Protein AF-A0A0V0HRP9-F1 (afdb_monomer)

Solvent-accessible surface area (backbone atoms only — not comparable to full-atom values): 15766 Å² total; per-residue (Å²): 142,79,87,87,81,82,74,62,68,64,60,58,50,50,48,51,54,52,44,63,54,81,72,84,66,78,50,94,90,54,79,52,58,50,49,54,36,32,75,76,35,62,64,53,48,55,48,55,55,48,54,54,50,53,50,45,66,76,34,86,83,62,60,61,70,57,46,40,72,69,37,67,69,50,32,50,51,55,51,42,30,53,78,29,37,65,58,35,40,51,50,51,39,53,39,50,52,50,25,73,75,65,69,43,63,64,43,50,51,52,47,26,47,53,52,53,49,44,56,45,38,72,74,42,27,61,86,71,73,38,50,72,75,60,46,75,67,53,71,59,73,68,66,53,43,79,57,61,66,68,58,54,53,50,71,75,43,80,82,35,62,70,56,50,50,50,53,40,53,69,72,65,54,82,73,76,95,80,75,64,91,81,48,60,69,66,60,68,33,72,62,25,74,60,56,51,49,71,44,40,57,66,58,58,50,49,27,47,46,62,56,70,46,58,70,73,59,37,52,53,51,47,49,70,45,52,58,83,91,74,82,97,73,88,69,85,74,70,57,58,62,55,39,42,45,23,49,47,43,50,50,39,72,77,38,76,70,49,72,81,60,66,74,71,68,115

pLDDT: mean 76.6, std 20.35, range [26.16, 97.19]

Foldseek 3Di:
DDDDPDDPPVVVVVLVVQLPPLDPPPDPPDQRSVLVSCVVPVVSLVVLLVVVLVVCVVPVPDPVVCCCQPPSSNVVNLVSCQQDLVSLLVSLQVLLVVCVVPVDPSSLVVSLVSLVSSVVCLVPVVSSVNDPNRSVVTDDPCSNAVADPLLVCLLPDDDALVSLLVLLCVLLPDDPPDDDPVCLVVCSHCNHSLSVNSSRCVSLVSLCCCQPPDPVVNVVVNVVRPDDDDDDDDDPPVSVVSNLSSVSSNVCNVPVSPSVCNVVSD

Radius of gyration: 21.8 Å; Cα contacts (8 Å, |Δi|>4): 217; chains: 1; bounding box: 48×51×60 Å

Organism: Solanum chacoense (NCBI:txid4108)

Secondary structure (DSSP, 8-state):
------S-HHHHHHHHHHHT-------TTPPPHHHHHHHH-HHHHHHHHHHHHHHHHH-TT--HHHHHHH-HHHHHHHHHHHH-HHHHHHHHHHHHHHHHHH--HHHHHHHHHHHHHHHHHHH-GGGGT--HHHHHTPPPGGGT--S-HHHHHHHTS---HHHHHHHHHHHSPPPPS---GGGGTGGG-TTSHHHHHTT-HHHHHHHHHHHHS-HHHHHHHHHHHS-SS------SSTHHHHHHHHHHHHHHHH-TT-TTTGGG--

Mean predicted aligned error: 11.57 Å

Nearest PDB structures (foldseek):
  8gad-assembly1_A  TM=4.213E-01  e=2.701E+00  synthetic construct
  2oez-assembly1_B  TM=1.810E-01  e=9.558E+00  Vibrio parahaemolyticus RIMD 2210633

Sequence (266 aa):
MLDLRSIDGRHCALLKQVHCQKEINIESGKIPLRLLSWQLDHMLLKYDVSQILQEVIKRPFLCLEMEFHERKEWRSIVICLVLSPVMFTETRSLLHYWFLLTGLASILELHVKLVSLVLDIISRPMWWGISMDLGSKLPFSHSYFPCKKQILRILTGPLSLESLEFLVHEVCKPVDAFSNKAVNIAKVNQSSIWAITITFPSWFIFASILLFSEKSLRDKYSSACIYGEGNLNNSQDVKAPFLATAAKFIAWSLNPAGGSYLELLV

Structure (mmCIF, N/CA/C/O backbone):
data_AF-A0A0V0HRP9-F1
#
_entry.id   AF-A0A0V0HRP9-F1
#
loop_
_atom_site.group_PDB
_atom_site.id
_atom_site.type_symbol
_atom_site.label_atom_id
_atom_site.label_alt_id
_atom_site.label_comp_id
_atom_site.label_asym_id
_atom_site.label_entity_id
_atom_site.label_seq_id
_atom_site.pdbx_PDB_ins_code
_atom_site.Cartn_x
_atom_site.Cartn_y
_atom_site.Cartn_z
_atom_site.occupancy
_atom_site.B_iso_or_equiv
_atom_site.auth_seq_id
_atom_site.auth_comp_id
_atom_site.auth_asym_id
_atom_site.auth_atom_id
_atom_site.pdbx_PDB_model_num
ATOM 1 N N . MET A 1 1 ? 4.729 30.060 -16.216 1.00 36.47 1 MET A N 1
ATOM 2 C CA . MET A 1 1 ? 5.600 29.899 -17.397 1.00 36.47 1 MET A CA 1
ATOM 3 C C . MET A 1 1 ? 7.026 30.033 -16.890 1.00 36.47 1 MET A C 1
ATOM 5 O O . MET A 1 1 ? 7.419 31.134 -16.539 1.00 36.47 1 MET A O 1
ATOM 9 N N . LEU A 1 2 ? 7.714 28.910 -16.671 1.00 28.58 2 LEU A N 1
ATOM 10 C CA . LEU A 1 2 ? 9.074 28.878 -16.126 1.00 28.58 2 LEU A CA 1
ATOM 11 C C . LEU A 1 2 ? 9.977 28.140 -17.111 1.00 28.58 2 LEU A C 1
ATOM 13 O O . LEU A 1 2 ? 9.606 27.103 -17.656 1.00 28.58 2 LEU A O 1
ATOM 17 N N . ASP A 1 3 ? 11.100 28.795 -17.365 1.00 26.16 3 ASP A N 1
ATOM 18 C CA . ASP A 1 3 ? 12.027 28.654 -18.477 1.00 26.16 3 ASP A CA 1
ATOM 19 C C . ASP A 1 3 ? 12.750 27.295 -18.449 1.00 26.16 3 ASP A C 1
ATOM 21 O O . ASP A 1 3 ? 13.516 26.986 -17.536 1.00 26.16 3 ASP A O 1
ATOM 25 N N . LEU A 1 4 ? 12.470 26.467 -19.457 1.00 39.00 4 LEU A N 1
ATOM 26 C CA . LEU A 1 4 ? 13.168 25.218 -19.753 1.00 39.00 4 LEU A CA 1
ATOM 27 C C . LEU A 1 4 ? 14.407 25.561 -20.582 1.00 39.00 4 LEU A C 1
ATOM 29 O O . LEU A 1 4 ? 14.365 25.538 -21.812 1.00 39.00 4 LEU A O 1
ATOM 33 N N . ARG A 1 5 ? 15.532 25.849 -19.925 1.00 35.03 5 ARG A N 1
ATOM 34 C CA . ARG A 1 5 ? 16.829 25.848 -20.609 1.00 35.03 5 ARG A CA 1
ATOM 35 C C . ARG A 1 5 ? 17.643 24.611 -20.259 1.00 35.03 5 ARG A C 1
ATOM 37 O O . ARG A 1 5 ? 18.222 24.500 -19.188 1.00 35.03 5 ARG A O 1
ATOM 44 N N . SER A 1 6 ? 17.720 23.750 -21.275 1.00 38.91 6 SER A N 1
ATOM 45 C CA . SER A 1 6 ? 18.875 22.928 -21.640 1.00 38.91 6 SER A CA 1
ATOM 46 C C . SER A 1 6 ? 19.296 21.831 -20.657 1.00 38.91 6 SER A C 1
ATOM 48 O O . SER A 1 6 ? 20.427 21.816 -20.174 1.00 38.91 6 SER A O 1
ATOM 50 N N . ILE A 1 7 ? 18.435 20.829 -20.483 1.00 43.34 7 ILE A N 1
ATOM 51 C CA . ILE A 1 7 ? 18.921 19.453 -20.318 1.00 43.34 7 ILE A CA 1
ATOM 52 C C . ILE A 1 7 ? 18.802 18.795 -21.693 1.00 43.34 7 ILE A C 1
ATOM 54 O O . ILE A 1 7 ? 17.731 18.799 -22.298 1.00 43.34 7 ILE A O 1
ATOM 58 N N . ASP A 1 8 ? 19.937 18.328 -22.206 1.00 44.47 8 ASP A N 1
ATOM 59 C CA . ASP A 1 8 ? 20.142 17.787 -23.548 1.00 44.47 8 ASP A CA 1
ATOM 60 C C . ASP A 1 8 ? 19.015 16.822 -23.966 1.00 44.47 8 ASP A C 1
ATOM 62 O O . ASP A 1 8 ? 18.880 15.709 -23.450 1.00 44.47 8 ASP A O 1
ATOM 66 N N . GLY A 1 9 ? 18.174 17.262 -24.909 1.00 47.06 9 GLY A N 1
ATOM 67 C CA . GLY A 1 9 ? 16.998 16.514 -25.365 1.00 47.06 9 GLY A CA 1
ATOM 68 C C . GLY A 1 9 ? 17.339 15.139 -25.948 1.00 47.06 9 GLY A C 1
ATOM 69 O O . GLY A 1 9 ? 16.490 14.248 -25.942 1.00 47.06 9 GLY A O 1
ATOM 70 N N . ARG A 1 10 ? 18.592 14.928 -26.381 1.00 46.09 10 ARG A N 1
ATOM 71 C CA . ARG A 1 10 ? 19.096 13.618 -26.816 1.00 46.09 10 ARG A CA 1
ATOM 72 C C . ARG A 1 10 ? 19.329 12.662 -25.651 1.00 46.09 10 ARG A C 1
ATOM 74 O O . ARG A 1 10 ? 18.947 11.502 -25.760 1.00 46.09 10 ARG A O 1
ATOM 81 N N . HIS A 1 11 ? 19.869 13.135 -24.530 1.00 51.94 11 HIS A N 1
ATOM 82 C CA . HIS A 1 11 ? 20.073 12.314 -23.334 1.00 51.94 11 HIS A CA 1
ATOM 83 C C . HIS A 1 11 ? 18.735 11.836 -22.753 1.00 51.94 11 HIS A C 1
ATOM 85 O O . HIS A 1 11 ? 18.562 10.660 -22.448 1.00 51.94 11 HIS A O 1
ATOM 91 N N . CYS A 1 12 ? 17.740 12.726 -22.701 1.00 54.19 12 CYS A N 1
ATOM 92 C CA . CYS A 1 12 ? 16.395 12.390 -22.229 1.00 54.19 12 CYS A CA 1
ATOM 93 C C . CYS A 1 12 ? 15.663 11.420 -23.188 1.00 54.19 12 CYS A C 1
ATOM 95 O O . CYS A 1 12 ? 14.939 10.531 -22.744 1.00 54.19 12 CYS A O 1
ATOM 97 N N . ALA A 1 13 ? 15.881 11.535 -24.505 1.00 58.09 13 ALA A N 1
ATOM 98 C CA . ALA A 1 13 ? 15.338 10.601 -25.496 1.00 58.09 13 ALA A CA 1
ATOM 99 C C . ALA A 1 13 ? 16.001 9.211 -25.435 1.00 58.09 13 ALA A C 1
ATOM 101 O O . ALA A 1 13 ? 15.300 8.202 -25.486 1.00 58.09 13 ALA A O 1
ATOM 102 N N . LEU A 1 14 ? 17.327 9.152 -25.267 1.00 58.88 14 LEU A N 1
ATOM 103 C CA . LEU A 1 14 ? 18.075 7.900 -25.115 1.00 58.88 14 LEU A CA 1
ATOM 104 C C . LEU A 1 14 ? 17.711 7.179 -23.815 1.00 58.88 14 LEU A C 1
ATOM 106 O O . LEU A 1 14 ? 17.448 5.980 -23.843 1.00 58.88 14 LEU A O 1
ATOM 110 N N . LEU A 1 15 ? 17.603 7.907 -22.698 1.00 59.22 15 LEU A N 1
ATOM 111 C CA . LEU A 1 15 ? 17.128 7.344 -21.433 1.00 59.22 15 LEU A CA 1
ATOM 112 C C . LEU A 1 15 ? 15.710 6.790 -21.564 1.00 59.22 15 LEU A C 1
ATOM 114 O O . LEU A 1 15 ? 15.461 5.679 -21.117 1.00 59.22 15 LEU A O 1
ATOM 118 N N . LYS A 1 16 ? 14.795 7.493 -22.244 1.00 58.91 16 LYS A N 1
ATOM 119 C CA . LYS A 1 16 ? 13.449 6.966 -22.533 1.00 58.91 16 LYS A CA 1
ATOM 120 C C . LYS A 1 16 ? 13.480 5.714 -23.408 1.00 58.91 16 LYS A C 1
ATOM 122 O O . LYS A 1 16 ? 12.666 4.819 -23.203 1.00 58.91 16 LYS A O 1
ATOM 127 N N . GLN A 1 17 ? 14.397 5.635 -24.369 1.00 58.97 17 GLN A N 1
ATOM 128 C CA . GLN A 1 17 ? 14.540 4.472 -25.245 1.00 58.97 17 GLN A CA 1
ATOM 129 C C . GLN A 1 17 ? 15.075 3.248 -24.484 1.00 58.97 17 GLN A C 1
ATOM 131 O O . GLN A 1 17 ? 14.532 2.158 -24.650 1.00 58.97 17 GLN A O 1
ATOM 136 N N . VAL A 1 18 ? 16.064 3.435 -23.604 1.00 58.81 18 VAL A N 1
ATOM 137 C CA . VAL A 1 18 ? 16.591 2.390 -22.702 1.00 58.81 18 VAL A CA 1
ATOM 138 C C . VAL A 1 18 ? 15.554 1.999 -21.644 1.00 58.81 18 VAL A C 1
ATOM 140 O O . VAL A 1 18 ? 15.348 0.819 -21.384 1.00 58.81 18 VAL A O 1
ATOM 143 N N . HIS A 1 19 ? 14.816 2.965 -21.099 1.00 56.31 19 HIS A N 1
ATOM 144 C CA . HIS A 1 19 ? 13.707 2.742 -20.163 1.00 56.31 19 HIS A CA 1
ATOM 145 C C . HIS A 1 19 ? 12.560 1.928 -20.782 1.00 56.31 19 HIS A C 1
ATOM 147 O O . HIS A 1 19 ? 11.906 1.127 -20.111 1.00 56.31 19 HIS A O 1
ATOM 153 N N . CYS A 1 20 ? 12.335 2.111 -22.086 1.00 54.06 20 CYS A N 1
ATOM 154 C CA . CYS A 1 20 ? 11.353 1.374 -22.877 1.00 54.06 20 CYS A CA 1
ATOM 155 C C . CYS A 1 20 ? 11.876 0.007 -23.363 1.00 54.06 20 CYS A C 1
ATOM 157 O O . CYS A 1 20 ? 11.113 -0.747 -23.969 1.00 54.06 20 CYS A O 1
ATOM 159 N N . GLN A 1 21 ? 13.138 -0.364 -23.094 1.00 54.31 21 GLN A N 1
ATOM 160 C CA . GLN A 1 21 ? 13.579 -1.751 -23.258 1.00 54.31 21 GLN A CA 1
ATOM 161 C C . GLN A 1 21 ? 12.935 -2.593 -22.148 1.00 54.31 21 GLN A C 1
ATOM 163 O O . GLN A 1 21 ? 13.358 -2.619 -20.996 1.00 54.31 21 GLN A O 1
ATOM 168 N N . LYS A 1 22 ? 11.832 -3.248 -22.523 1.00 52.75 22 LYS A N 1
ATOM 169 C CA . LYS A 1 22 ? 10.893 -3.987 -21.660 1.00 52.75 22 LYS A CA 1
ATOM 170 C C . LYS A 1 22 ? 11.405 -5.353 -21.194 1.00 52.75 22 LYS A C 1
ATOM 172 O O . LYS A 1 22 ? 10.645 -6.114 -20.594 1.00 52.75 22 LYS A O 1
ATOM 177 N N . GLU A 1 23 ? 12.654 -5.698 -21.489 1.00 44.72 23 GLU A N 1
ATOM 178 C CA . GLU A 1 23 ? 13.189 -7.017 -21.172 1.00 44.72 23 GLU A CA 1
ATOM 179 C C . GLU A 1 23 ? 13.670 -7.073 -19.724 1.00 44.72 23 GLU A C 1
ATOM 181 O O . GLU A 1 23 ? 14.698 -6.520 -19.334 1.00 44.72 23 GLU A O 1
ATOM 186 N N . ILE A 1 24 ? 12.886 -7.784 -18.916 1.00 49.81 24 ILE A N 1
ATOM 187 C CA . ILE A 1 24 ? 13.273 -8.261 -17.595 1.00 49.81 24 ILE A CA 1
ATOM 188 C C . ILE A 1 24 ? 14.290 -9.381 -17.808 1.00 49.81 24 ILE A C 1
ATOM 190 O O . ILE A 1 24 ? 13.951 -10.556 -17.693 1.00 49.81 24 ILE A O 1
ATOM 194 N N . ASN A 1 25 ? 15.530 -9.044 -18.155 1.00 47.72 25 ASN A N 1
ATOM 195 C CA . ASN A 1 25 ? 16.601 -10.024 -18.068 1.00 47.72 25 ASN A CA 1
ATOM 196 C C . ASN A 1 25 ? 17.179 -9.975 -16.648 1.00 47.72 25 ASN A C 1
ATOM 198 O O . ASN A 1 25 ? 18.223 -9.372 -16.401 1.00 47.72 25 ASN A O 1
ATOM 202 N N . ILE A 1 26 ? 16.446 -10.557 -15.687 1.00 52.56 26 ILE A N 1
ATOM 203 C CA . ILE A 1 26 ? 16.960 -10.833 -14.333 1.00 52.56 26 ILE A CA 1
ATOM 204 C C . ILE A 1 26 ? 17.889 -12.052 -14.446 1.00 52.56 26 ILE A C 1
ATOM 206 O O . ILE A 1 26 ? 17.645 -13.125 -13.901 1.00 52.56 26 ILE A O 1
ATOM 210 N N . GLU A 1 27 ? 18.953 -11.907 -15.229 1.00 46.91 27 GLU A N 1
ATOM 211 C CA . GLU A 1 27 ? 20.116 -12.775 -15.137 1.00 46.91 27 GLU A CA 1
ATOM 212 C C . GLU A 1 27 ? 20.842 -12.451 -13.829 1.00 46.91 27 GLU A C 1
ATOM 214 O O . GLU A 1 27 ? 20.935 -11.289 -13.418 1.00 46.91 27 GLU A O 1
ATOM 219 N N . SER A 1 28 ? 21.339 -13.495 -13.168 1.00 45.56 28 SER A N 1
ATOM 220 C CA . SER A 1 28 ? 22.001 -13.455 -11.862 1.00 45.56 28 SER A CA 1
ATOM 221 C C . SER A 1 28 ? 22.901 -12.223 -11.682 1.00 45.56 28 SER A C 1
ATOM 223 O O . SER A 1 28 ? 23.977 -12.136 -12.274 1.00 45.56 28 SER A O 1
ATOM 225 N N . GLY A 1 29 ? 22.456 -11.279 -10.846 1.00 49.09 29 GLY A N 1
ATOM 226 C CA . GLY A 1 29 ? 23.254 -10.141 -10.382 1.00 49.09 29 GLY A CA 1
ATOM 227 C C . GLY A 1 29 ? 23.198 -8.854 -11.214 1.00 49.09 29 GLY A C 1
ATOM 228 O O . GLY A 1 29 ? 23.840 -7.884 -10.816 1.00 49.09 29 GLY A O 1
ATOM 229 N N . LYS A 1 30 ? 22.448 -8.785 -12.325 1.00 58.94 30 LYS A N 1
ATOM 230 C CA . LYS A 1 30 ? 22.322 -7.540 -13.111 1.00 58.94 30 LYS A CA 1
ATOM 231 C C . LYS A 1 30 ? 21.170 -6.666 -12.597 1.00 58.94 30 LYS A C 1
ATOM 233 O O . LYS A 1 30 ? 20.056 -7.142 -12.390 1.00 58.94 30 LYS A O 1
ATOM 238 N N . ILE A 1 31 ? 21.439 -5.372 -12.404 1.00 61.72 31 ILE A N 1
ATOM 239 C CA . ILE A 1 31 ? 20.418 -4.373 -12.053 1.00 61.72 31 ILE A CA 1
ATOM 240 C C . ILE A 1 31 ? 19.459 -4.226 -13.248 1.00 61.72 31 ILE A C 1
ATOM 242 O O . ILE A 1 31 ? 19.940 -4.022 -14.366 1.00 61.72 31 ILE A O 1
ATOM 246 N N . PRO A 1 32 ? 18.126 -4.290 -13.058 1.00 78.81 32 PRO A N 1
ATOM 247 C CA . PRO A 1 32 ? 17.187 -4.049 -14.150 1.00 78.81 32 PRO A CA 1
ATOM 248 C C . PRO A 1 32 ? 17.414 -2.676 -14.796 1.00 78.81 32 PRO A C 1
ATOM 250 O O . PRO A 1 32 ? 17.513 -1.671 -14.090 1.00 78.81 32 PRO A O 1
ATOM 253 N N . LEU A 1 33 ? 17.431 -2.606 -16.133 1.00 80.69 33 LEU A N 1
ATOM 254 C CA . LEU A 1 33 ? 17.643 -1.352 -16.881 1.00 80.69 33 LEU A CA 1
ATOM 255 C C . LEU A 1 33 ? 16.662 -0.246 -16.475 1.00 80.69 33 LEU A C 1
ATOM 257 O O . LEU A 1 33 ? 17.031 0.925 -16.399 1.00 80.69 33 LEU A O 1
ATOM 261 N N . ARG A 1 34 ? 15.422 -0.622 -16.148 1.00 85.50 34 ARG A N 1
ATOM 262 C CA . ARG A 1 34 ? 14.418 0.302 -15.617 1.00 85.50 34 ARG A CA 1
ATOM 263 C C . ARG A 1 34 ? 14.841 0.931 -14.291 1.00 85.50 34 ARG A C 1
ATOM 265 O O . ARG A 1 34 ? 14.683 2.132 -14.113 1.00 85.50 34 ARG A O 1
ATOM 272 N N . LEU A 1 35 ? 15.405 0.140 -13.379 1.00 85.56 35 LEU A N 1
ATOM 273 C CA . LEU A 1 35 ? 15.862 0.646 -12.089 1.00 85.56 35 LEU A CA 1
ATOM 274 C C . LEU A 1 35 ? 17.040 1.617 -12.261 1.00 85.56 35 LEU A C 1
ATOM 276 O O . LEU A 1 35 ? 17.049 2.670 -11.630 1.00 85.56 35 LEU A O 1
ATOM 280 N N . LEU A 1 36 ? 17.976 1.313 -13.167 1.00 84.69 36 LEU A N 1
ATOM 281 C CA . LEU A 1 36 ? 19.039 2.251 -13.551 1.00 84.69 36 LEU A CA 1
ATOM 282 C C . LEU A 1 36 ? 18.460 3.539 -14.152 1.00 84.69 36 LEU A C 1
ATOM 284 O O . LEU A 1 36 ? 18.901 4.633 -13.817 1.00 84.69 36 LEU A O 1
ATOM 288 N N . SER A 1 37 ? 17.437 3.422 -15.000 1.00 86.00 37 SER A N 1
ATOM 289 C CA . SER A 1 37 ? 16.782 4.575 -15.627 1.00 86.00 37 SER A CA 1
ATOM 290 C C . SER A 1 37 ? 16.130 5.490 -14.586 1.00 86.00 37 SER A C 1
ATOM 292 O O . SER A 1 37 ? 16.313 6.701 -14.652 1.00 86.00 37 SER A O 1
ATOM 294 N N . TRP A 1 38 ? 15.450 4.932 -13.579 1.00 89.94 38 TRP A N 1
ATOM 295 C CA . TRP A 1 38 ? 14.900 5.713 -12.464 1.00 89.94 38 TRP A CA 1
ATOM 296 C C . TRP A 1 38 ? 15.979 6.409 -11.628 1.00 89.94 38 TRP A C 1
ATOM 298 O O . TRP A 1 38 ? 15.759 7.527 -11.175 1.00 89.94 38 TRP A O 1
ATOM 308 N N . GLN A 1 39 ? 17.139 5.773 -11.429 1.00 85.06 39 GLN A N 1
ATOM 309 C CA . GLN A 1 39 ? 18.265 6.376 -10.702 1.00 85.06 39 GLN A CA 1
ATOM 310 C C . GLN A 1 39 ? 18.904 7.541 -11.468 1.00 85.06 39 GLN A C 1
ATOM 312 O O . GLN A 1 39 ? 19.431 8.461 -10.849 1.00 85.06 39 GLN A O 1
ATOM 317 N N . LEU A 1 40 ? 18.877 7.497 -12.802 1.00 85.94 40 LEU A N 1
ATOM 318 C CA . LEU A 1 40 ? 19.406 8.560 -13.657 1.00 85.94 40 LEU A CA 1
ATOM 319 C C . LEU A 1 40 ? 18.404 9.706 -13.842 1.00 85.94 40 LEU A C 1
ATOM 321 O O . LEU A 1 40 ? 18.810 10.864 -13.925 1.00 85.94 40 LEU A O 1
ATOM 325 N N . ASP A 1 41 ? 17.108 9.395 -13.911 1.00 84.38 41 ASP A N 1
ATOM 326 C CA . ASP A 1 41 ? 16.034 10.374 -14.059 1.00 84.38 41 ASP A CA 1
ATOM 327 C C . ASP A 1 41 ? 14.784 9.964 -13.258 1.00 84.38 41 ASP A C 1
ATOM 329 O O . ASP A 1 41 ? 13.949 9.169 -13.702 1.00 84.38 41 ASP A O 1
ATOM 333 N N . HIS A 1 42 ? 14.608 10.581 -12.085 1.00 80.81 42 HIS A N 1
ATOM 334 C CA . HIS A 1 42 ? 13.450 10.360 -11.210 1.00 80.81 42 HIS A CA 1
ATOM 335 C C . HIS A 1 42 ? 12.106 10.726 -11.873 1.00 80.81 42 HIS A C 1
ATOM 337 O O . HIS A 1 42 ? 11.047 10.259 -11.439 1.00 80.81 42 HIS A O 1
ATOM 343 N N . MET A 1 43 ? 12.101 11.521 -12.953 1.00 88.12 43 MET A N 1
ATOM 344 C CA . MET A 1 43 ? 10.872 11.812 -13.699 1.00 88.12 43 MET A CA 1
ATOM 345 C C . MET A 1 43 ? 10.322 10.574 -14.409 1.00 88.12 43 MET A C 1
ATOM 347 O O . MET A 1 43 ? 9.112 10.502 -14.632 1.00 88.12 43 MET A O 1
ATOM 351 N N . LEU A 1 44 ? 11.168 9.585 -14.716 1.00 89.44 44 LEU A N 1
ATOM 352 C CA . LEU A 1 44 ? 10.742 8.315 -15.305 1.00 89.44 44 LEU A CA 1
ATOM 353 C C . LEU A 1 44 ? 9.949 7.465 -14.308 1.00 89.44 44 LEU A C 1
ATOM 355 O O . LEU A 1 44 ? 8.939 6.878 -14.690 1.00 89.44 44 LEU A O 1
ATOM 359 N N . LEU A 1 45 ? 10.325 7.473 -13.024 1.00 92.19 45 LEU A N 1
ATOM 360 C CA . LEU A 1 45 ? 9.537 6.823 -11.972 1.00 92.19 45 LEU A CA 1
ATOM 361 C C . LEU A 1 45 ? 8.146 7.453 -11.880 1.00 92.19 45 LEU A C 1
ATOM 363 O O . LEU A 1 45 ? 7.126 6.764 -11.928 1.00 92.19 45 LEU A O 1
ATOM 367 N N . LYS A 1 46 ? 8.097 8.789 -11.810 1.00 93.75 46 LYS A N 1
ATOM 368 C CA . LYS A 1 46 ? 6.833 9.531 -11.786 1.00 93.75 46 LYS A CA 1
ATOM 369 C C . LYS A 1 46 ? 5.987 9.238 -13.024 1.00 93.75 46 LYS A C 1
ATOM 371 O O . LYS A 1 46 ? 4.770 9.099 -12.899 1.00 93.75 46 LYS A O 1
ATOM 376 N N . TYR A 1 47 ? 6.605 9.161 -14.200 1.00 93.19 47 TYR A N 1
ATOM 377 C CA . TYR A 1 47 ? 5.926 8.824 -15.446 1.00 93.19 47 TYR A CA 1
ATOM 378 C C . TYR A 1 47 ? 5.295 7.429 -15.378 1.00 93.19 47 TYR A C 1
ATOM 380 O O . TYR A 1 47 ? 4.091 7.317 -15.596 1.00 93.19 47 TYR A O 1
ATOM 388 N N . ASP A 1 48 ? 6.058 6.403 -14.999 1.00 94.00 48 ASP A N 1
ATOM 389 C CA . ASP A 1 48 ? 5.574 5.020 -14.902 1.00 94.00 48 ASP A CA 1
ATOM 390 C C . ASP A 1 48 ? 4.398 4.889 -13.926 1.00 94.00 48 ASP A C 1
ATOM 392 O O . ASP A 1 48 ? 3.358 4.318 -14.260 1.00 94.00 48 ASP A O 1
ATOM 396 N N . VAL A 1 49 ? 4.523 5.487 -12.736 1.00 95.94 49 VAL A N 1
ATOM 397 C CA . VAL A 1 49 ? 3.454 5.490 -11.724 1.00 95.94 49 VAL A CA 1
ATOM 398 C C . VAL A 1 49 ? 2.224 6.254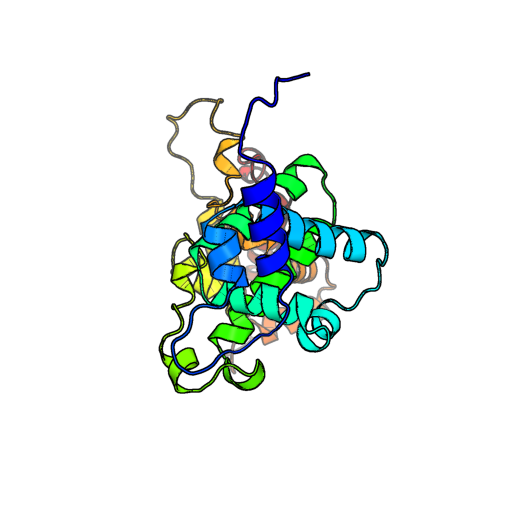 -12.231 1.00 95.94 49 VAL A C 1
ATOM 400 O O . VAL A 1 49 ? 1.094 5.819 -12.011 1.00 95.94 49 VAL A O 1
ATOM 403 N N . SER A 1 50 ? 2.422 7.358 -12.963 1.00 95.38 50 SER A N 1
ATOM 404 C CA . SER A 1 50 ? 1.321 8.118 -13.575 1.00 95.38 50 SER A CA 1
ATOM 405 C C . SER A 1 50 ? 0.592 7.313 -14.650 1.00 95.38 50 SER A C 1
ATOM 407 O O . SER A 1 50 ? -0.627 7.420 -14.744 1.00 95.38 50 SER A O 1
ATOM 409 N N . GLN A 1 51 ? 1.304 6.517 -15.456 1.00 95.69 51 GLN A N 1
ATOM 410 C CA . GLN A 1 51 ? 0.687 5.679 -16.489 1.00 95.69 51 GLN A CA 1
ATOM 411 C C . GLN A 1 51 ? -0.224 4.619 -15.867 1.00 95.69 51 GLN A C 1
ATOM 413 O O . GLN A 1 51 ? -1.386 4.518 -16.260 1.00 95.69 51 GLN A O 1
ATOM 418 N N . ILE A 1 52 ? 0.261 3.907 -14.840 1.00 96.38 52 ILE A N 1
ATOM 419 C CA . ILE A 1 52 ? -0.567 2.959 -14.081 1.00 96.38 52 ILE A CA 1
ATOM 420 C C . ILE A 1 52 ? -1.797 3.685 -13.532 1.00 96.38 52 ILE A C 1
ATOM 422 O O . ILE A 1 52 ? -2.925 3.269 -13.782 1.00 96.38 52 ILE A O 1
ATOM 426 N N . LEU A 1 53 ? -1.598 4.809 -12.838 1.00 96.44 53 LEU A N 1
ATOM 427 C CA . LEU A 1 53 ? -2.693 5.550 -12.219 1.00 96.44 53 LEU A CA 1
ATOM 428 C C . LEU A 1 53 ? -3.741 6.024 -13.239 1.00 96.44 53 LEU A C 1
ATOM 430 O O . LEU A 1 53 ? -4.937 5.951 -12.967 1.00 96.44 53 LEU A O 1
ATOM 434 N N . GLN A 1 54 ? -3.323 6.478 -14.423 1.00 96.00 54 GLN A N 1
ATOM 435 C CA . GLN A 1 54 ? -4.247 6.855 -15.493 1.00 96.00 54 GLN A CA 1
ATOM 436 C C . GLN A 1 54 ? -5.104 5.674 -15.957 1.00 96.00 54 GLN A C 1
ATOM 438 O O . GLN A 1 54 ? -6.283 5.867 -16.253 1.00 96.00 54 GLN A O 1
ATOM 443 N N . GLU A 1 55 ? -4.545 4.466 -16.026 1.00 96.06 55 GLU A N 1
ATOM 444 C CA . GLU A 1 55 ? -5.318 3.265 -16.345 1.00 96.06 55 GLU A CA 1
ATOM 445 C C . GLU A 1 55 ? -6.299 2.896 -15.231 1.00 96.06 55 GLU A C 1
ATOM 447 O O . GLU A 1 55 ? -7.463 2.634 -15.534 1.00 96.06 55 GLU A O 1
ATOM 452 N N . VAL A 1 56 ? -5.869 2.949 -13.964 1.00 95.31 56 VAL A N 1
ATOM 453 C CA . VAL A 1 56 ? -6.743 2.705 -12.799 1.00 95.31 56 VAL A CA 1
ATOM 454 C C . VAL A 1 56 ? -7.918 3.685 -12.788 1.00 95.31 56 VAL A C 1
ATOM 456 O O . VAL A 1 56 ? -9.066 3.279 -12.636 1.00 95.31 56 VAL A O 1
ATOM 459 N N . ILE A 1 57 ? -7.667 4.974 -13.039 1.00 94.12 57 ILE A N 1
ATOM 460 C CA . ILE A 1 57 ? -8.723 5.998 -13.110 1.00 94.12 57 ILE A CA 1
ATOM 461 C C . ILE A 1 57 ? -9.691 5.731 -14.272 1.00 94.12 57 ILE A C 1
ATOM 463 O O . ILE A 1 57 ? -10.898 5.902 -14.121 1.00 94.12 57 ILE A O 1
ATOM 467 N N . LYS A 1 58 ? -9.183 5.314 -15.438 1.00 95.94 58 LYS A N 1
ATOM 468 C CA . LYS A 1 58 ? -10.017 5.018 -16.616 1.00 95.94 58 LYS A CA 1
ATOM 469 C C . LYS A 1 58 ? -10.834 3.733 -16.461 1.00 95.94 58 LYS A C 1
ATOM 471 O O . LYS A 1 58 ? -11.811 3.556 -17.186 1.00 95.94 58 LYS A O 1
ATOM 476 N N . ARG A 1 59 ? -10.423 2.820 -15.577 1.00 93.75 59 ARG A N 1
ATOM 477 C CA . ARG A 1 59 ? -11.012 1.487 -15.404 1.00 93.75 59 ARG A CA 1
ATOM 478 C C . ARG A 1 59 ? -11.275 1.218 -13.915 1.00 93.75 59 ARG A C 1
ATOM 480 O O . ARG A 1 59 ? -10.488 0.532 -13.276 1.00 93.75 59 ARG A O 1
ATOM 487 N N . PRO A 1 60 ? -12.402 1.691 -13.360 1.00 84.06 60 PRO A N 1
ATOM 488 C CA . PRO A 1 60 ? -12.675 1.610 -11.921 1.00 84.06 60 PRO A CA 1
ATOM 489 C C . PRO A 1 60 ? -12.868 0.183 -11.373 1.00 84.06 60 PRO A C 1
ATOM 491 O O . PRO A 1 60 ? -12.832 -0.008 -10.167 1.00 84.06 60 PRO A O 1
ATOM 494 N N . PHE A 1 61 ? -13.070 -0.821 -12.234 1.00 89.00 61 PHE A N 1
ATOM 495 C CA . PHE A 1 61 ? -13.199 -2.236 -11.844 1.00 89.00 61 PHE A CA 1
ATOM 496 C C . PHE A 1 61 ? -11.959 -3.066 -12.201 1.00 89.00 61 PHE A C 1
ATOM 498 O O . PHE A 1 61 ? -12.028 -4.288 -12.330 1.00 89.00 61 PHE A O 1
ATOM 505 N N . LEU A 1 62 ? -10.826 -2.401 -12.435 1.00 92.75 62 LEU A N 1
ATOM 506 C CA . LEU A 1 62 ? -9.577 -3.056 -12.784 1.00 92.75 62 LEU A CA 1
ATOM 507 C C . LEU A 1 62 ? -9.044 -3.847 -11.583 1.00 92.75 62 LEU A C 1
ATOM 509 O O . LEU A 1 62 ? -8.670 -3.269 -10.566 1.00 92.75 62 LEU A O 1
ATOM 513 N N . CYS A 1 63 ? -8.966 -5.173 -11.705 1.00 94.31 63 CYS A N 1
ATOM 514 C CA . CYS A 1 63 ? -8.379 -6.005 -10.659 1.00 94.31 63 CYS A CA 1
ATOM 515 C C . CYS A 1 63 ? -6.857 -5.811 -10.626 1.00 94.31 63 CYS A C 1
ATOM 517 O O . CYS A 1 63 ? -6.121 -6.477 -11.355 1.00 94.31 63 CYS A O 1
ATOM 519 N N . LEU A 1 64 ? -6.377 -4.905 -9.768 1.00 94.75 64 LEU A N 1
ATOM 520 C CA . LEU A 1 64 ? -4.954 -4.566 -9.711 1.00 94.75 64 LEU A CA 1
ATOM 521 C C . LEU A 1 64 ? -4.069 -5.781 -9.412 1.00 94.75 64 LEU A C 1
ATOM 523 O O . LEU A 1 64 ? -2.971 -5.868 -9.946 1.00 94.75 64 LEU A O 1
ATOM 527 N N . GLU A 1 65 ? -4.536 -6.730 -8.593 1.00 92.62 65 GLU A N 1
ATOM 528 C CA . GLU A 1 65 ? -3.780 -7.960 -8.312 1.00 92.62 65 GLU A CA 1
ATOM 529 C C . GLU A 1 65 ? -3.447 -8.716 -9.598 1.00 92.62 65 GLU A C 1
ATOM 531 O O . GLU A 1 65 ? -2.281 -8.984 -9.877 1.00 92.62 65 GLU A O 1
ATOM 536 N N . MET A 1 66 ? -4.465 -8.996 -10.412 1.00 94.06 66 MET A N 1
ATOM 537 C CA . MET A 1 66 ? -4.282 -9.704 -11.675 1.00 94.06 66 MET A CA 1
ATOM 538 C C . MET A 1 66 ? -3.390 -8.907 -12.626 1.00 94.06 66 MET A C 1
ATOM 540 O O . MET A 1 66 ? -2.445 -9.454 -13.187 1.00 94.06 66 MET A O 1
ATOM 544 N N . GLU A 1 67 ? -3.621 -7.599 -12.746 1.00 95.94 67 GLU A N 1
ATOM 545 C CA . GLU A 1 67 ? -2.866 -6.758 -13.676 1.00 95.94 67 GLU A CA 1
ATOM 546 C C . GLU A 1 67 ? -1.369 -6.689 -13.342 1.00 95.94 67 GLU A C 1
ATOM 548 O O . GLU A 1 67 ? -0.530 -6.778 -14.241 1.00 95.94 67 GLU A O 1
ATOM 553 N N . PHE A 1 68 ? -1.002 -6.603 -12.058 1.00 95.31 68 PHE A N 1
ATOM 554 C CA . PHE A 1 68 ? 0.404 -6.630 -11.640 1.00 95.31 68 PHE A CA 1
ATOM 555 C C . PHE A 1 68 ? 1.065 -8.007 -11.809 1.00 95.31 68 PHE A C 1
ATOM 557 O O . PHE A 1 68 ? 2.283 -8.069 -11.988 1.00 95.31 68 PHE A O 1
ATOM 564 N N . HIS A 1 69 ? 0.300 -9.101 -11.785 1.00 91.00 69 HIS A N 1
ATOM 565 C CA . HIS A 1 69 ? 0.823 -10.446 -12.042 1.00 91.00 69 HIS A CA 1
ATOM 566 C C . HIS A 1 69 ? 0.983 -10.753 -13.538 1.00 91.00 69 HIS A C 1
ATOM 568 O O . HIS A 1 69 ? 1.987 -11.361 -13.938 1.00 91.00 69 HIS A O 1
ATOM 574 N N . GLU A 1 70 ? 0.012 -10.343 -14.357 1.00 90.75 70 GLU A N 1
ATOM 575 C CA . GLU A 1 70 ? -0.115 -10.738 -15.763 1.00 90.75 70 GLU A CA 1
ATOM 576 C C . GLU A 1 70 ? 0.577 -9.761 -16.721 1.00 90.75 70 GLU A C 1
ATOM 578 O O . GLU A 1 70 ? 1.258 -10.187 -17.664 1.00 90.75 70 GLU A O 1
ATOM 583 N N . ARG A 1 71 ? 0.482 -8.444 -16.486 1.00 92.50 71 ARG A N 1
ATOM 584 C CA . ARG A 1 71 ? 1.141 -7.464 -17.357 1.00 92.50 71 ARG A CA 1
ATOM 585 C C . ARG A 1 71 ? 2.617 -7.375 -17.028 1.00 92.50 71 ARG A C 1
ATOM 587 O O . ARG A 1 71 ? 3.020 -6.766 -16.039 1.00 92.50 71 ARG A O 1
ATOM 594 N N . LYS A 1 72 ? 3.447 -7.890 -17.937 1.00 88.06 72 LYS A N 1
ATOM 595 C CA . LYS A 1 72 ? 4.918 -7.835 -17.845 1.00 88.06 72 LYS A CA 1
ATOM 596 C C . LYS A 1 72 ? 5.446 -6.436 -17.507 1.00 88.06 72 LYS A C 1
ATOM 598 O O . LYS A 1 72 ? 6.403 -6.311 -16.745 1.00 88.06 72 LYS A O 1
ATOM 603 N N . GLU A 1 73 ? 4.825 -5.386 -18.041 1.00 88.06 73 GLU A N 1
ATOM 604 C CA . GLU A 1 73 ? 5.221 -3.997 -17.781 1.00 88.06 73 GLU A CA 1
ATOM 605 C C . GLU A 1 73 ? 4.970 -3.569 -16.332 1.00 88.06 73 GLU A C 1
ATOM 607 O O . GLU A 1 73 ? 5.870 -3.031 -15.694 1.00 88.06 73 GLU A O 1
ATOM 612 N N . TRP A 1 74 ? 3.793 -3.852 -15.779 1.00 93.94 74 TRP A N 1
ATOM 613 C CA . TRP A 1 74 ? 3.460 -3.498 -14.396 1.00 93.94 74 TRP A CA 1
ATOM 614 C C . TRP A 1 74 ? 4.221 -4.383 -13.410 1.00 93.94 74 TRP A C 1
ATOM 616 O O . TRP A 1 74 ? 4.778 -3.896 -12.423 1.00 93.94 74 TRP A O 1
ATOM 626 N N . ARG A 1 75 ? 4.353 -5.670 -13.742 1.00 92.44 75 ARG A N 1
ATOM 627 C CA . ARG A 1 75 ? 5.171 -6.625 -12.995 1.00 92.44 75 ARG A CA 1
ATOM 628 C C . ARG A 1 75 ? 6.631 -6.182 -12.892 1.00 92.44 75 ARG A C 1
ATOM 630 O O . ARG A 1 75 ? 7.230 -6.266 -11.825 1.00 92.44 75 ARG A O 1
ATOM 637 N N . SER A 1 76 ? 7.213 -5.671 -13.978 1.00 90.00 76 SER A N 1
ATOM 638 C CA . SER A 1 76 ? 8.583 -5.135 -13.939 1.00 90.00 76 SER A CA 1
ATOM 639 C C . SER A 1 76 ? 8.705 -3.889 -13.071 1.00 90.00 76 SER A C 1
ATOM 641 O O . SER A 1 76 ? 9.717 -3.754 -12.388 1.00 90.00 76 SER A O 1
ATOM 643 N N . ILE A 1 77 ? 7.703 -2.999 -13.063 1.00 93.25 77 ILE A N 1
ATOM 644 C CA . ILE A 1 77 ? 7.685 -1.829 -12.167 1.00 93.25 77 ILE A CA 1
ATOM 645 C C . ILE A 1 77 ? 7.745 -2.308 -10.717 1.00 93.25 77 ILE A C 1
ATOM 647 O O . ILE A 1 77 ? 8.656 -1.917 -9.992 1.00 93.25 77 ILE A O 1
ATOM 651 N N . VAL A 1 78 ? 6.837 -3.198 -10.303 1.00 94.81 78 VAL A N 1
ATOM 652 C CA . VAL A 1 78 ? 6.783 -3.628 -8.899 1.00 94.81 78 VAL A CA 1
ATOM 653 C C . VAL A 1 78 ? 8.033 -4.405 -8.475 1.00 94.81 78 VAL A C 1
ATOM 655 O O . VAL A 1 78 ? 8.545 -4.167 -7.385 1.00 94.81 78 VAL A O 1
ATOM 658 N N . ILE A 1 79 ? 8.611 -5.236 -9.351 1.00 92.31 79 ILE A N 1
ATOM 659 C CA . ILE A 1 79 ? 9.899 -5.894 -9.075 1.00 92.31 79 ILE A CA 1
ATOM 660 C C . ILE A 1 79 ? 11.017 -4.854 -8.899 1.00 92.31 79 ILE A C 1
ATOM 662 O O . ILE A 1 79 ? 11.801 -4.968 -7.961 1.00 92.31 79 ILE A O 1
ATOM 666 N N . CYS A 1 80 ? 11.088 -3.812 -9.735 1.00 92.25 80 CYS A N 1
ATOM 667 C CA . CYS A 1 80 ? 12.089 -2.749 -9.572 1.00 92.25 80 CYS A CA 1
ATOM 668 C C . CYS A 1 80 ? 11.911 -1.978 -8.253 1.00 92.25 80 CYS A C 1
ATOM 670 O O . CYS A 1 80 ? 12.906 -1.632 -7.616 1.00 92.25 80 CYS A O 1
ATOM 672 N N . LEU A 1 81 ? 10.667 -1.748 -7.818 1.00 94.69 81 LEU A N 1
ATOM 673 C CA . LEU A 1 81 ? 10.372 -1.137 -6.517 1.00 94.69 81 LEU A CA 1
ATOM 674 C C . LEU A 1 81 ? 10.825 -2.031 -5.357 1.00 94.69 81 LEU A C 1
ATOM 676 O O . LEU A 1 81 ? 11.388 -1.537 -4.384 1.00 94.69 81 LEU A O 1
ATOM 680 N N . VAL A 1 82 ? 10.643 -3.348 -5.465 1.00 94.56 82 VAL A N 1
ATOM 681 C CA . VAL A 1 82 ? 11.154 -4.295 -4.464 1.00 94.56 82 VAL A CA 1
ATOM 682 C C . VAL A 1 82 ? 12.678 -4.304 -4.447 1.00 94.56 82 VAL A C 1
ATOM 684 O O . VAL A 1 82 ? 13.279 -4.276 -3.381 1.00 94.56 82 VAL A O 1
ATOM 687 N N . LEU A 1 83 ? 13.335 -4.286 -5.601 1.00 91.25 83 LEU A N 1
ATOM 688 C CA . LEU A 1 83 ? 14.798 -4.295 -5.661 1.00 91.25 83 LEU A CA 1
ATOM 689 C C . LEU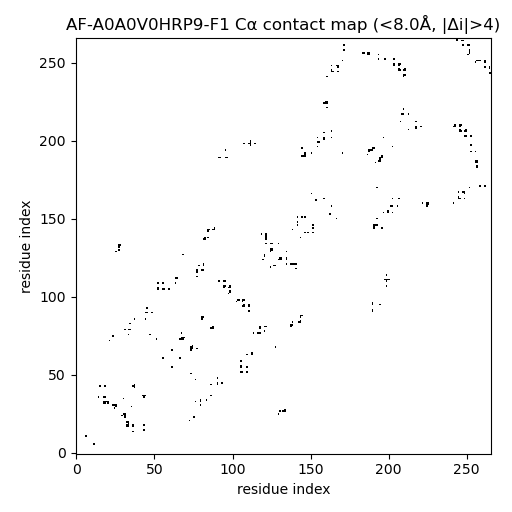 A 1 83 ? 15.436 -3.001 -5.127 1.00 91.25 83 LEU A C 1
ATOM 691 O O . LEU A 1 83 ? 16.623 -3.005 -4.810 1.00 91.25 83 LEU A O 1
ATOM 695 N N . SER A 1 84 ? 14.673 -1.909 -4.993 1.00 91.56 84 SER A N 1
ATOM 696 C CA . SER A 1 84 ? 15.165 -0.634 -4.467 1.00 91.56 84 SER A CA 1
ATOM 697 C C . SER A 1 84 ? 14.201 -0.001 -3.456 1.00 91.56 84 SER A C 1
ATOM 699 O O . SER A 1 84 ? 13.263 0.705 -3.843 1.00 91.56 84 SER A O 1
ATOM 701 N N . PRO A 1 85 ? 14.471 -0.151 -2.143 1.00 92.31 85 PRO A N 1
ATOM 702 C CA . PRO A 1 85 ? 13.667 0.477 -1.097 1.00 92.31 85 PRO A CA 1
ATOM 703 C C . PRO A 1 85 ? 13.585 2.004 -1.212 1.00 92.31 85 PRO A C 1
ATOM 705 O O . PRO A 1 85 ? 12.578 2.599 -0.827 1.00 92.31 85 PRO A O 1
ATOM 708 N N . VAL A 1 86 ? 14.614 2.640 -1.784 1.00 91.31 86 VAL A N 1
ATOM 709 C CA . VAL A 1 86 ? 14.631 4.085 -2.060 1.00 91.31 86 VAL A CA 1
ATOM 710 C C . VAL A 1 86 ? 13.548 4.441 -3.079 1.00 91.31 86 VAL A C 1
ATOM 712 O O . VAL A 1 86 ? 12.696 5.277 -2.789 1.00 91.31 86 VAL A O 1
ATOM 715 N N . MET A 1 87 ? 13.501 3.741 -4.217 1.00 93.12 87 MET A N 1
ATOM 716 C CA . MET A 1 87 ? 12.497 3.986 -5.264 1.00 93.12 87 MET A CA 1
ATOM 717 C C . MET A 1 87 ? 11.078 3.678 -4.785 1.00 93.12 87 MET A C 1
ATOM 719 O O . MET A 1 87 ? 10.127 4.393 -5.112 1.00 93.12 87 MET A O 1
ATOM 723 N N . PHE A 1 88 ? 10.918 2.647 -3.954 1.00 94.81 88 PHE A N 1
ATOM 724 C CA . PHE A 1 88 ? 9.639 2.382 -3.304 1.00 94.81 88 PHE A CA 1
ATOM 725 C C . PHE A 1 88 ? 9.224 3.507 -2.350 1.00 94.81 88 PHE A C 1
ATOM 727 O O . PHE A 1 88 ? 8.074 3.947 -2.385 1.00 94.81 88 PHE A O 1
ATOM 734 N N . THR A 1 89 ? 10.150 4.016 -1.537 1.00 91.56 89 THR A N 1
ATOM 735 C CA . THR A 1 89 ? 9.881 5.131 -0.617 1.00 91.56 89 THR A CA 1
ATOM 736 C C . THR A 1 89 ? 9.494 6.397 -1.383 1.00 91.56 89 THR A C 1
ATOM 738 O O . THR A 1 89 ? 8.530 7.067 -1.005 1.00 91.56 89 THR A O 1
ATOM 741 N N . GLU A 1 90 ? 10.172 6.703 -2.489 1.00 92.25 90 GLU A N 1
ATOM 742 C CA . GLU A 1 90 ? 9.812 7.808 -3.386 1.00 92.25 90 GLU A CA 1
ATOM 743 C C . GLU A 1 90 ? 8.421 7.619 -4.001 1.00 92.25 90 GLU A C 1
ATOM 745 O O . GLU A 1 90 ? 7.611 8.545 -4.006 1.00 92.25 90 GLU A O 1
ATOM 750 N N . THR A 1 91 ? 8.097 6.403 -4.443 1.00 95.50 91 THR A N 1
ATOM 751 C CA . THR A 1 91 ? 6.774 6.076 -5.000 1.00 95.50 91 THR A CA 1
ATOM 752 C C . THR A 1 91 ? 5.663 6.254 -3.969 1.00 95.50 91 THR A C 1
ATOM 754 O O . THR A 1 91 ? 4.643 6.881 -4.259 1.00 95.50 91 THR A O 1
ATOM 757 N N . ARG A 1 92 ? 5.862 5.757 -2.741 1.00 93.75 92 ARG A N 1
ATOM 758 C CA . ARG A 1 92 ? 4.927 5.963 -1.623 1.00 93.75 92 ARG A CA 1
ATOM 759 C C . ARG A 1 92 ? 4.715 7.446 -1.341 1.00 93.75 92 ARG A C 1
ATOM 761 O O . ARG A 1 92 ? 3.585 7.893 -1.184 1.00 93.75 92 ARG A O 1
ATOM 768 N N . SER A 1 93 ? 5.809 8.200 -1.296 1.00 90.75 93 SER A N 1
ATOM 769 C CA . SER A 1 93 ? 5.816 9.645 -1.057 1.00 90.75 93 SER A CA 1
ATOM 770 C C . SER A 1 93 ? 5.011 10.396 -2.119 1.00 90.75 93 SER A C 1
ATOM 772 O O . SER A 1 93 ? 4.165 11.229 -1.795 1.00 90.75 93 SER A O 1
ATOM 774 N N . LEU A 1 94 ? 5.215 10.039 -3.389 1.00 93.62 94 LEU A N 1
ATOM 775 C CA . LEU A 1 94 ? 4.504 10.598 -4.533 1.00 93.62 94 LEU A CA 1
ATOM 776 C C . LEU A 1 94 ? 2.995 10.321 -4.469 1.00 93.62 94 LEU A C 1
ATOM 778 O O . LEU A 1 94 ? 2.196 11.247 -4.606 1.00 93.62 94 LEU A O 1
ATOM 782 N N . LEU A 1 95 ? 2.605 9.066 -4.231 1.00 95.38 95 LEU A N 1
ATOM 783 C CA . LEU A 1 95 ? 1.197 8.667 -4.143 1.00 95.38 95 LEU A CA 1
ATOM 784 C C . LEU A 1 95 ? 0.504 9.290 -2.931 1.00 95.38 95 LEU A C 1
ATOM 786 O O . LEU A 1 95 ? -0.618 9.775 -3.049 1.00 95.38 95 LEU A O 1
ATOM 790 N N . HIS A 1 96 ? 1.182 9.330 -1.783 1.00 92.12 96 HIS A N 1
ATOM 791 C CA . HIS A 1 96 ? 0.694 10.006 -0.582 1.00 92.12 96 HIS A CA 1
ATOM 792 C C . HIS A 1 96 ? 0.437 11.490 -0.843 1.00 92.12 96 HIS A C 1
ATOM 794 O O . HIS A 1 96 ? -0.643 11.994 -0.544 1.00 92.12 96 HIS A O 1
ATOM 800 N N . TYR A 1 97 ? 1.393 12.179 -1.466 1.00 91.56 97 TYR A N 1
ATOM 801 C CA . TYR A 1 97 ? 1.246 13.584 -1.833 1.00 91.56 97 TYR A CA 1
ATOM 802 C C . TYR A 1 97 ? 0.068 13.815 -2.789 1.00 91.56 97 TYR A C 1
ATOM 804 O O . TYR A 1 97 ? -0.758 14.695 -2.546 1.00 91.56 97 TYR A O 1
ATOM 812 N N . TRP A 1 98 ? -0.060 13.013 -3.850 1.00 94.19 98 TRP A N 1
ATOM 813 C CA . TRP A 1 98 ? -1.189 13.143 -4.773 1.00 94.19 98 TRP A CA 1
ATOM 814 C C . TRP A 1 98 ? -2.533 12.837 -4.114 1.00 94.19 98 TRP A C 1
ATOM 816 O O . TRP A 1 98 ? -3.520 13.509 -4.416 1.00 94.19 98 TRP A O 1
ATOM 826 N N . PHE A 1 99 ? -2.580 11.863 -3.204 1.00 93.44 99 PHE A N 1
ATOM 827 C CA . PHE A 1 99 ? -3.783 11.561 -2.438 1.00 93.44 99 PHE A CA 1
ATOM 828 C C . PHE A 1 99 ? -4.195 12.753 -1.570 1.00 93.44 99 PHE A C 1
ATOM 830 O O . PHE A 1 99 ? -5.347 13.168 -1.636 1.00 93.44 99 PHE A O 1
ATOM 837 N N . LEU A 1 100 ? -3.258 13.369 -0.842 1.00 89.00 100 LEU A N 1
ATOM 838 C CA . LEU A 1 100 ? -3.547 14.558 -0.032 1.00 89.00 100 LEU A CA 1
ATOM 839 C C . LEU A 1 100 ? -4.031 15.750 -0.867 1.00 89.00 100 LEU A C 1
ATOM 841 O O . LEU A 1 100 ? -4.885 16.505 -0.411 1.00 89.00 100 LEU A O 1
ATOM 845 N N . LEU A 1 101 ? -3.499 15.928 -2.079 1.00 90.00 101 LEU A N 1
ATOM 846 C CA . LEU A 1 101 ? -3.905 17.024 -2.961 1.00 90.00 101 LEU A CA 1
ATOM 847 C C . LEU A 1 101 ? -5.284 16.834 -3.594 1.00 90.00 101 LEU A C 1
ATOM 849 O O . LEU A 1 101 ? -5.962 17.818 -3.875 1.00 90.00 101 LEU A O 1
ATOM 853 N N . THR A 1 102 ? -5.661 15.594 -3.902 1.00 92.12 102 THR A N 1
ATOM 854 C CA . THR A 1 102 ? -6.818 15.317 -4.771 1.00 92.12 102 THR A CA 1
ATOM 855 C C . THR A 1 102 ? -7.964 14.605 -4.063 1.00 92.12 102 THR A C 1
ATOM 857 O O . THR A 1 102 ? -9.092 14.659 -4.542 1.00 92.12 102 THR A O 1
ATOM 860 N N . GLY A 1 103 ? -7.693 13.908 -2.957 1.00 90.31 103 GLY A N 1
ATOM 861 C CA . GLY A 1 103 ? -8.659 13.057 -2.262 1.00 90.31 103 GLY A CA 1
ATOM 862 C C . GLY A 1 103 ? -9.121 11.833 -3.063 1.00 90.31 103 GLY A C 1
ATOM 863 O O . GLY A 1 103 ? -10.102 11.196 -2.684 1.00 90.31 103 GLY A O 1
ATOM 864 N N . LEU A 1 104 ? -8.463 11.492 -4.178 1.00 93.06 104 LEU A N 1
ATOM 865 C CA . LEU A 1 104 ? -8.920 10.425 -5.070 1.00 93.06 104 LEU A CA 1
ATOM 866 C C . LEU A 1 104 ? -8.690 9.030 -4.474 1.00 93.06 104 LEU A C 1
ATOM 868 O O . LEU A 1 104 ? -7.557 8.632 -4.199 1.00 93.06 104 LEU A O 1
ATOM 872 N N . ALA A 1 105 ? -9.768 8.248 -4.373 1.00 93.19 105 ALA A N 1
ATOM 873 C CA . ALA A 1 105 ? -9.728 6.877 -3.867 1.00 93.19 105 ALA A CA 1
ATOM 874 C C . ALA A 1 105 ? -8.840 5.949 -4.714 1.00 93.19 105 ALA A C 1
ATOM 876 O O . ALA A 1 105 ? -8.139 5.118 -4.151 1.00 93.19 105 ALA A O 1
ATOM 877 N N . SER A 1 106 ? -8.792 6.136 -6.038 1.00 95.06 106 SER A N 1
ATOM 878 C CA . SER A 1 106 ? -7.943 5.344 -6.946 1.00 95.06 106 SER A CA 1
ATOM 879 C C . SER A 1 106 ? -6.446 5.488 -6.654 1.00 95.06 106 SER A C 1
ATOM 881 O O . SER A 1 106 ? -5.677 4.548 -6.853 1.00 95.06 106 SER A O 1
ATOM 883 N N . ILE A 1 107 ? -6.017 6.649 -6.147 1.00 96.31 107 ILE A N 1
ATOM 884 C CA . ILE A 1 107 ? -4.628 6.874 -5.730 1.00 96.31 107 ILE A CA 1
ATOM 885 C C . ILE A 1 107 ? -4.334 6.081 -4.463 1.00 96.31 107 ILE A C 1
ATOM 887 O O . ILE A 1 107 ? -3.308 5.405 -4.385 1.00 96.31 107 ILE A O 1
ATOM 891 N N . LEU A 1 108 ? -5.238 6.152 -3.480 1.00 94.94 108 LEU A N 1
ATOM 892 C CA . LEU A 1 108 ? -5.103 5.384 -2.250 1.00 94.94 108 LEU A CA 1
ATOM 893 C C . LEU A 1 108 ? -5.133 3.882 -2.545 1.00 94.94 108 LEU A C 1
ATOM 895 O O . LEU A 1 108 ? -4.280 3.164 -2.044 1.00 94.94 108 LEU A O 1
ATOM 899 N N . GLU A 1 109 ? -6.039 3.415 -3.401 1.00 95.88 109 GLU A N 1
ATOM 900 C CA . GLU A 1 109 ? -6.135 2.016 -3.821 1.00 95.88 109 GLU A CA 1
ATOM 901 C C . GLU A 1 109 ? -4.830 1.519 -4.454 1.00 95.88 109 GLU A C 1
ATOM 903 O O . GLU A 1 109 ? -4.286 0.500 -4.023 1.00 95.88 109 GLU A O 1
ATOM 908 N N . LEU A 1 110 ? -4.269 2.272 -5.408 1.00 97.00 110 LEU A N 1
ATOM 909 C CA . LEU A 1 110 ? -2.971 1.951 -6.000 1.00 97.00 110 LEU A CA 1
ATOM 910 C C . LEU A 1 110 ? -1.861 1.928 -4.937 1.00 97.00 110 LEU A C 1
ATOM 912 O O . LEU A 1 110 ? -1.012 1.036 -4.946 1.00 97.00 110 LEU A O 1
ATOM 916 N N . HIS A 1 111 ? -1.877 2.872 -3.995 1.00 95.81 111 HIS A N 1
ATOM 917 C CA . HIS A 1 111 ? -0.902 2.938 -2.909 1.00 95.81 111 HIS A CA 1
ATOM 918 C C . HIS A 1 111 ? -0.996 1.725 -1.969 1.00 95.81 111 HIS A C 1
ATOM 920 O O . HIS A 1 111 ? 0.023 1.077 -1.721 1.00 95.81 111 HIS A O 1
ATOM 926 N N . VAL A 1 112 ? -2.201 1.373 -1.500 1.00 96.06 112 VAL A N 1
ATOM 927 C CA . VAL A 1 112 ? -2.464 0.148 -0.721 1.00 96.06 112 VAL A CA 1
ATOM 928 C C . VAL A 1 112 ? -1.960 -1.066 -1.491 1.00 96.06 112 VAL A C 1
ATOM 930 O O . VAL A 1 112 ? -1.275 -1.926 -0.931 1.00 96.06 112 VAL A O 1
ATOM 933 N N . LYS A 1 113 ? -2.265 -1.131 -2.791 1.00 97.19 113 LYS A N 1
ATOM 934 C CA . LYS A 1 113 ? -1.905 -2.281 -3.605 1.00 97.19 113 LYS A CA 1
ATOM 935 C C . LYS A 1 113 ? -0.400 -2.448 -3.726 1.00 97.19 113 LYS A C 1
ATOM 937 O O . LYS A 1 113 ? 0.094 -3.538 -3.464 1.00 97.19 113 LYS A O 1
ATOM 942 N N . LEU A 1 114 ? 0.338 -1.390 -4.049 1.00 97.00 114 LEU A N 1
ATOM 943 C CA . LEU A 1 114 ? 1.798 -1.457 -4.139 1.00 97.00 114 LEU A CA 1
ATOM 944 C C . LEU A 1 114 ? 2.437 -1.884 -2.813 1.00 97.00 114 LEU A C 1
ATOM 946 O O . LEU A 1 114 ? 3.372 -2.679 -2.822 1.00 97.00 114 LEU A O 1
ATOM 950 N N . VAL A 1 115 ? 1.918 -1.410 -1.677 1.00 95.44 115 VAL A N 1
ATOM 951 C CA . VAL A 1 115 ? 2.380 -1.836 -0.345 1.00 95.44 115 VAL A CA 1
ATOM 952 C C . VAL A 1 115 ? 2.156 -3.328 -0.134 1.00 95.44 115 VAL A C 1
ATOM 954 O O . VAL A 1 115 ? 3.086 -4.034 0.256 1.00 95.44 115 VAL A O 1
ATOM 957 N N . SER A 1 116 ? 0.954 -3.815 -0.444 1.00 95.31 116 SER A N 1
ATOM 958 C CA . SER A 1 116 ? 0.626 -5.239 -0.368 1.00 95.31 116 SER A CA 1
ATOM 959 C C . SER A 1 116 ? 1.534 -6.081 -1.264 1.00 95.31 116 SER A C 1
ATOM 961 O O . SER A 1 116 ? 2.011 -7.123 -0.827 1.00 95.31 116 SER A O 1
ATOM 963 N N . LEU A 1 117 ? 1.792 -5.636 -2.495 1.00 96.38 117 LEU A N 1
ATOM 964 C CA . LEU A 1 117 ? 2.623 -6.361 -3.453 1.00 96.38 117 LEU A CA 1
ATOM 965 C C . LEU A 1 117 ? 4.087 -6.412 -3.021 1.00 96.38 117 LEU A C 1
ATOM 967 O O . LEU A 1 117 ? 4.707 -7.465 -3.101 1.00 96.38 117 LEU A O 1
ATOM 971 N N . VAL A 1 118 ? 4.645 -5.307 -2.518 1.00 95.75 118 VAL A N 1
ATOM 972 C CA . VAL A 1 118 ? 6.018 -5.307 -1.994 1.00 95.75 118 VAL A CA 1
ATOM 973 C C . VAL A 1 118 ? 6.151 -6.286 -0.834 1.00 95.75 118 VAL A C 1
ATOM 975 O O . VAL A 1 118 ? 7.088 -7.081 -0.829 1.00 95.75 118 VAL A O 1
ATOM 978 N N . LEU A 1 119 ? 5.203 -6.279 0.109 1.00 94.00 119 LEU A N 1
ATOM 979 C CA . LEU A 1 119 ? 5.186 -7.228 1.226 1.00 94.00 119 LEU A CA 1
ATOM 980 C C . LEU A 1 119 ? 5.034 -8.683 0.760 1.00 94.00 119 LEU A C 1
ATOM 982 O O . LEU A 1 119 ? 5.672 -9.574 1.326 1.00 94.00 119 LEU A O 1
ATOM 986 N N . ASP A 1 120 ? 4.233 -8.929 -0.275 1.00 95.12 120 ASP A N 1
ATOM 987 C CA . ASP A 1 120 ? 4.064 -10.265 -0.836 1.00 95.12 120 ASP A CA 1
ATOM 988 C C . ASP A 1 120 ? 5.341 -10.763 -1.526 1.00 95.12 120 ASP A C 1
ATOM 990 O O . ASP A 1 120 ? 5.806 -11.870 -1.249 1.00 95.12 120 ASP A O 1
ATOM 994 N N . ILE A 1 121 ? 5.971 -9.923 -2.350 1.00 94.75 121 ILE A N 1
ATOM 995 C CA . ILE A 1 121 ? 7.191 -10.272 -3.086 1.00 94.75 121 ILE A CA 1
ATOM 996 C C . ILE A 1 121 ? 8.350 -10.555 -2.130 1.00 94.75 121 ILE A C 1
ATOM 998 O O . ILE A 1 121 ? 9.048 -11.548 -2.320 1.00 94.75 121 ILE A O 1
ATOM 1002 N N . ILE A 1 122 ? 8.572 -9.730 -1.099 1.00 93.56 122 ILE A N 1
ATOM 1003 C CA . ILE A 1 122 ? 9.660 -9.991 -0.137 1.00 93.56 122 ILE A CA 1
ATOM 1004 C C . ILE A 1 122 ? 9.411 -11.269 0.674 1.00 93.56 122 ILE A C 1
ATOM 1006 O O . ILE A 1 122 ? 10.363 -11.918 1.098 1.00 93.56 122 ILE A O 1
ATOM 1010 N N . SER A 1 123 ? 8.144 -11.646 0.876 1.00 92.69 123 SER A N 1
ATOM 1011 C CA . SER A 1 123 ? 7.772 -12.863 1.608 1.00 92.69 123 SER A CA 1
ATOM 1012 C C . SER A 1 123 ? 7.869 -14.113 0.730 1.00 92.69 123 SER A C 1
ATOM 1014 O O . SER A 1 123 ? 8.233 -15.185 1.213 1.00 92.69 123 SER A O 1
ATOM 1016 N N . ARG A 1 124 ? 7.529 -13.997 -0.561 1.00 93.62 124 ARG A N 1
ATOM 1017 C CA . ARG A 1 124 ? 7.445 -15.110 -1.522 1.00 93.62 124 ARG A CA 1
ATOM 1018 C C . ARG A 1 124 ? 8.069 -14.744 -2.879 1.00 93.62 124 ARG A C 1
ATOM 1020 O O . ARG A 1 124 ? 7.394 -14.810 -3.907 1.00 93.62 124 ARG A O 1
ATOM 1027 N N . PRO A 1 125 ? 9.374 -14.427 -2.943 1.00 92.44 125 PRO A N 1
ATOM 1028 C CA . PRO A 1 125 ? 10.003 -13.875 -4.152 1.00 92.44 125 PRO A CA 1
ATOM 1029 C C . PRO A 1 125 ? 9.917 -14.804 -5.371 1.00 92.44 125 PRO A C 1
ATOM 1031 O O . PRO A 1 125 ? 9.712 -14.355 -6.499 1.00 92.44 125 PRO A O 1
ATOM 1034 N N . MET A 1 126 ? 9.991 -16.119 -5.153 1.00 92.38 126 MET A N 1
ATOM 1035 C CA . MET A 1 126 ? 9.922 -17.113 -6.229 1.00 92.38 126 MET A CA 1
ATOM 1036 C C . MET A 1 126 ? 8.55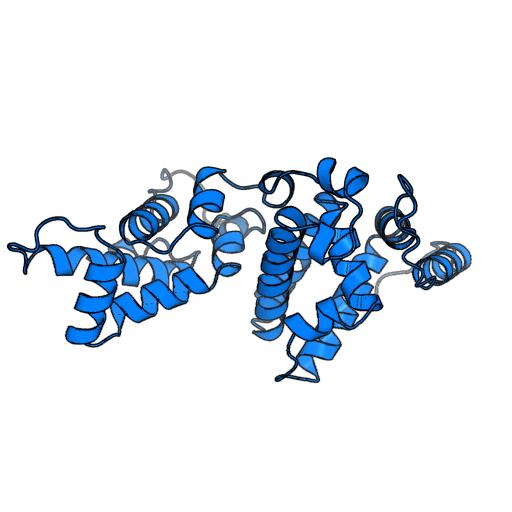9 -17.141 -6.937 1.00 92.38 126 MET A C 1
ATOM 1038 O O . MET A 1 126 ? 8.510 -17.391 -8.139 1.00 92.38 126 MET A O 1
ATOM 1042 N N . TRP A 1 127 ? 7.461 -16.811 -6.243 1.00 91.31 127 TRP A N 1
ATOM 1043 C CA . TRP A 1 127 ? 6.124 -16.709 -6.857 1.00 91.31 127 TRP A CA 1
ATOM 1044 C C . TRP A 1 127 ? 6.052 -15.559 -7.870 1.00 91.31 127 TRP A C 1
ATOM 1046 O O . TRP A 1 127 ? 5.245 -15.569 -8.798 1.00 91.31 127 TRP A O 1
ATOM 1056 N N . TRP A 1 128 ? 6.968 -14.601 -7.739 1.00 91.56 128 TRP A N 1
ATOM 1057 C CA . TRP A 1 128 ? 7.115 -13.451 -8.617 1.00 91.56 128 TRP A CA 1
ATOM 1058 C C . TRP A 1 128 ? 8.190 -13.632 -9.685 1.00 91.56 128 TRP A C 1
ATOM 1060 O O . TRP A 1 128 ? 8.408 -12.724 -10.489 1.00 91.56 128 TRP A O 1
ATO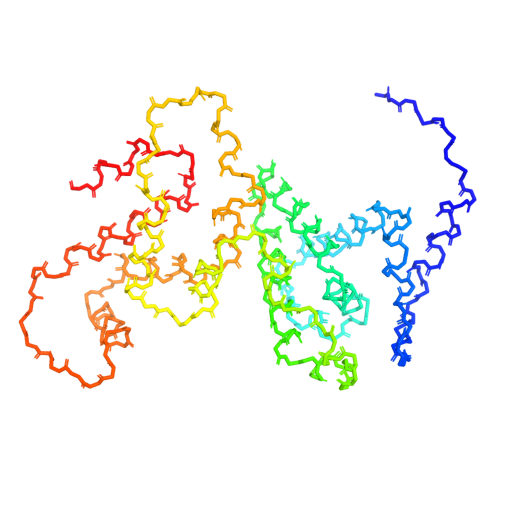M 1070 N N . GLY A 1 129 ? 8.778 -14.826 -9.801 1.00 87.31 129 GLY A N 1
ATOM 1071 C CA . GLY A 1 129 ? 9.819 -15.124 -10.788 1.00 87.31 129 GLY A CA 1
ATOM 1072 C C . GLY A 1 129 ? 11.188 -14.548 -10.422 1.00 87.31 129 GLY A C 1
ATOM 1073 O O . GLY A 1 129 ? 12.058 -14.451 -11.283 1.00 87.31 129 GLY A O 1
ATOM 1074 N N . ILE A 1 130 ? 11.387 -14.156 -9.160 1.00 88.25 130 ILE A N 1
ATOM 1075 C CA . ILE A 1 130 ? 12.699 -13.775 -8.636 1.00 88.25 130 ILE A CA 1
ATOM 1076 C C . ILE A 1 130 ? 13.457 -15.062 -8.295 1.00 88.25 130 ILE A C 1
ATOM 1078 O O . ILE A 1 130 ? 12.932 -15.936 -7.602 1.00 88.25 130 ILE A O 1
ATOM 1082 N N . SER A 1 131 ? 14.691 -15.186 -8.789 1.00 88.56 131 SER A N 1
ATOM 1083 C CA . SER A 1 131 ? 15.537 -16.355 -8.526 1.00 88.56 131 SER A CA 1
ATOM 1084 C C . SER A 1 131 ? 15.857 -16.496 -7.036 1.00 88.56 131 SER A C 1
ATOM 1086 O O . SER A 1 131 ? 15.844 -15.518 -6.292 1.00 88.56 131 SER A O 1
ATOM 1088 N N . MET A 1 132 ? 16.188 -17.709 -6.589 1.00 88.44 132 MET A N 1
ATOM 1089 C CA . MET A 1 132 ? 16.527 -17.963 -5.183 1.00 88.44 132 MET A CA 1
ATOM 1090 C C . MET A 1 132 ? 17.732 -17.131 -4.709 1.00 88.44 132 MET A C 1
ATOM 1092 O O . MET A 1 132 ? 17.688 -16.563 -3.619 1.00 88.44 132 MET A O 1
ATOM 1096 N N . ASP A 1 133 ? 18.772 -17.004 -5.544 1.00 88.12 133 ASP A N 1
ATOM 1097 C CA . ASP A 1 133 ? 19.960 -16.191 -5.239 1.00 88.12 133 ASP A CA 1
ATOM 1098 C C . ASP A 1 133 ? 19.594 -14.718 -5.021 1.00 88.12 133 ASP A C 1
ATOM 1100 O O . ASP A 1 133 ? 19.960 -14.133 -4.001 1.00 88.12 133 ASP A O 1
ATOM 1104 N N . LEU A 1 134 ? 18.808 -14.132 -5.929 1.00 84.88 134 LEU A N 1
ATOM 1105 C CA . LEU A 1 134 ? 18.383 -12.739 -5.806 1.00 84.88 134 LEU A CA 1
ATOM 1106 C C . LEU A 1 134 ? 17.387 -12.544 -4.655 1.00 84.88 134 LEU A C 1
ATOM 1108 O O . LEU A 1 134 ? 17.500 -11.581 -3.902 1.00 84.88 134 LEU A O 1
ATOM 1112 N N . GLY A 1 135 ? 16.451 -13.478 -4.486 1.00 87.50 135 GLY A N 1
ATOM 1113 C CA . GLY A 1 135 ? 15.460 -13.474 -3.413 1.00 87.50 135 GLY A CA 1
ATOM 1114 C C . GLY A 1 135 ? 16.102 -13.467 -2.026 1.00 87.50 135 GLY A C 1
ATOM 1115 O O . GLY A 1 135 ? 15.665 -12.722 -1.155 1.00 87.50 135 GLY A O 1
ATOM 1116 N N . SER A 1 136 ? 17.187 -14.225 -1.841 1.00 87.00 136 SER A N 1
ATOM 1117 C CA . SER A 1 136 ? 17.941 -14.271 -0.577 1.00 87.00 136 SER A CA 1
ATOM 1118 C C . SER A 1 136 ? 18.650 -12.956 -0.221 1.00 87.00 136 SER A C 1
ATOM 1120 O O . SER A 1 136 ? 18.997 -12.738 0.938 1.00 87.00 136 SER A O 1
ATOM 1122 N N . LYS A 1 137 ? 18.848 -12.074 -1.209 1.00 89.00 137 LYS A N 1
ATOM 1123 C CA . LYS A 1 137 ? 19.514 -10.770 -1.074 1.00 89.00 137 LYS A CA 1
ATOM 1124 C C . LYS A 1 137 ? 18.521 -9.610 -0.986 1.00 89.00 137 LYS A C 1
ATOM 1126 O O . LYS A 1 137 ? 18.948 -8.455 -0.948 1.00 89.00 137 LYS A O 1
ATOM 1131 N N . LEU A 1 138 ? 17.213 -9.886 -0.988 1.00 88.88 138 LEU A N 1
ATOM 1132 C CA . LEU A 1 138 ? 16.208 -8.835 -0.898 1.00 88.88 138 LEU A CA 1
ATOM 1133 C C . LEU A 1 138 ? 16.298 -8.103 0.450 1.00 88.88 138 LEU A C 1
ATOM 1135 O O . LEU A 1 138 ? 16.487 -8.740 1.490 1.00 88.88 138 LEU A O 1
ATOM 1139 N N . PRO A 1 139 ? 16.137 -6.769 0.452 1.00 88.44 139 PRO A N 1
ATOM 1140 C CA . PRO A 1 139 ? 16.025 -6.005 1.683 1.00 88.44 139 PRO A CA 1
ATOM 1141 C C . PRO A 1 139 ? 14.889 -6.522 2.570 1.00 88.44 139 PRO A C 1
ATOM 1143 O O . PRO A 1 139 ? 13.844 -6.975 2.102 1.00 88.44 139 PRO A O 1
ATOM 1146 N N . PHE A 1 140 ? 15.068 -6.408 3.882 1.00 86.38 140 PHE A N 1
ATOM 1147 C CA . PHE A 1 140 ? 14.003 -6.709 4.832 1.00 86.38 140 PHE A CA 1
ATOM 1148 C C . PHE A 1 140 ? 12.901 -5.643 4.777 1.00 86.38 140 PHE A C 1
ATOM 1150 O O . PHE A 1 140 ? 13.146 -4.491 4.421 1.00 86.38 140 PHE A O 1
ATOM 1157 N N . SER A 1 141 ? 11.693 -5.989 5.235 1.00 83.69 141 SER A N 1
ATOM 1158 C CA . SER A 1 141 ? 10.522 -5.095 5.222 1.00 83.69 141 SER A CA 1
ATOM 1159 C C . SER A 1 141 ? 10.795 -3.704 5.814 1.00 83.69 141 SER A C 1
ATOM 1161 O O . SER A 1 141 ? 10.375 -2.698 5.255 1.00 83.69 141 SER A O 1
ATOM 1163 N N . HIS A 1 142 ? 11.567 -3.611 6.898 1.00 83.94 142 HIS A N 1
ATOM 1164 C CA . HIS A 1 142 ? 11.892 -2.336 7.545 1.00 83.94 142 HIS A CA 1
ATOM 1165 C C . HIS A 1 142 ? 12.702 -1.364 6.668 1.00 83.94 142 HIS A C 1
ATOM 1167 O O . HIS A 1 142 ? 12.714 -0.171 6.954 1.00 83.94 142 HIS A O 1
ATOM 1173 N N . SER A 1 143 ? 13.362 -1.838 5.608 1.00 87.12 143 SER A N 1
ATOM 1174 C CA . SER A 1 143 ? 14.038 -0.970 4.639 1.00 87.12 143 SER A CA 1
ATOM 1175 C C . SER A 1 143 ? 13.048 -0.192 3.764 1.00 87.12 143 SER A C 1
ATOM 1177 O O . SER A 1 143 ? 13.398 0.868 3.259 1.00 87.12 143 SER A O 1
ATOM 1179 N N . TYR A 1 144 ? 11.818 -0.692 3.604 1.00 88.19 144 TYR A N 1
ATOM 1180 C CA . TYR A 1 144 ? 10.771 -0.103 2.758 1.00 88.19 144 TYR A CA 1
ATOM 1181 C C . TYR A 1 144 ? 9.833 0.846 3.511 1.00 88.19 144 TYR A C 1
ATOM 1183 O O . TYR A 1 144 ? 9.136 1.650 2.891 1.00 88.19 144 TYR A O 1
ATOM 1191 N N . PHE A 1 145 ? 9.782 0.745 4.842 1.00 85.25 145 PHE A N 1
ATOM 1192 C CA . PHE A 1 145 ? 8.880 1.527 5.683 1.00 85.25 145 PHE A CA 1
ATOM 1193 C C . PHE A 1 145 ? 9.691 2.255 6.761 1.00 85.25 145 PHE A C 1
ATOM 1195 O O . PHE A 1 145 ? 10.080 1.630 7.751 1.00 85.25 145 PHE A O 1
ATOM 1202 N N . PRO A 1 146 ? 9.941 3.569 6.609 1.00 72.38 146 PRO A N 1
ATOM 1203 C CA . PRO A 1 146 ? 10.684 4.361 7.584 1.00 72.38 146 PRO A CA 1
ATOM 1204 C C . PRO A 1 146 ? 9.808 4.679 8.808 1.00 72.38 146 PRO A C 1
ATOM 1206 O O . PRO A 1 146 ? 9.425 5.823 9.044 1.00 72.38 146 PRO A O 1
ATOM 1209 N N . CYS A 1 147 ? 9.445 3.655 9.581 1.00 72.88 147 CYS A N 1
ATOM 1210 C CA . CYS A 1 147 ? 8.631 3.778 10.788 1.00 72.88 147 CYS A CA 1
ATOM 1211 C C . CYS A 1 147 ? 9.104 2.877 11.920 1.00 72.88 147 CYS A C 1
ATOM 1213 O O . CYS A 1 147 ? 9.993 2.037 11.764 1.00 72.88 147 CYS A O 1
ATOM 1215 N N . LYS A 1 148 ? 8.492 3.052 13.098 1.00 76.50 148 LYS A N 1
ATOM 1216 C CA . LYS A 1 148 ? 8.766 2.188 14.245 1.00 76.50 148 LYS A CA 1
ATOM 1217 C C . LYS A 1 148 ? 8.458 0.739 13.862 1.00 76.50 148 LYS A C 1
ATOM 1219 O O . LYS A 1 148 ? 7.319 0.419 13.526 1.00 76.50 148 LYS A O 1
ATOM 1224 N N . LYS A 1 149 ? 9.453 -0.145 14.003 1.00 81.12 149 LYS A N 1
ATOM 1225 C CA . LYS A 1 149 ? 9.344 -1.586 13.701 1.00 81.12 149 LYS A CA 1
ATOM 1226 C C . LYS A 1 149 ? 8.104 -2.236 14.327 1.00 81.12 149 LYS A C 1
ATOM 1228 O O . LYS A 1 149 ? 7.468 -3.069 13.693 1.00 81.12 149 LYS A O 1
ATOM 1233 N N . GLN A 1 150 ? 7.741 -1.817 15.541 1.00 85.81 150 GLN A N 1
ATOM 1234 C CA . GLN A 1 150 ? 6.563 -2.320 16.249 1.00 85.81 150 GLN A CA 1
ATOM 1235 C C . GLN A 1 150 ? 5.245 -1.971 15.543 1.00 85.81 150 GLN A C 1
ATOM 1237 O O . GLN A 1 150 ? 4.362 -2.816 15.459 1.00 85.81 150 GLN A O 1
ATOM 1242 N N . ILE A 1 151 ? 5.128 -0.759 14.988 1.00 86.69 151 ILE A N 1
ATOM 1243 C CA . ILE A 1 151 ? 3.931 -0.324 14.255 1.00 86.69 151 ILE A CA 1
ATOM 1244 C C . ILE A 1 151 ? 3.791 -1.139 12.975 1.00 86.69 151 ILE A C 1
ATOM 1246 O O . ILE A 1 151 ? 2.718 -1.668 12.713 1.00 86.69 151 ILE A O 1
ATOM 1250 N N . LEU A 1 152 ? 4.877 -1.298 12.210 1.00 87.12 152 LEU A N 1
ATOM 1251 C CA . LEU A 1 152 ? 4.847 -2.123 11.002 1.00 87.12 152 LEU A CA 1
ATOM 1252 C C . LEU A 1 152 ? 4.443 -3.564 11.327 1.00 87.12 152 LEU A C 1
ATOM 1254 O O . LEU A 1 152 ? 3.565 -4.103 10.666 1.00 87.12 152 LEU A O 1
ATOM 1258 N N . ARG A 1 153 ? 5.036 -4.154 12.375 1.00 88.88 153 ARG A N 1
ATOM 1259 C CA . ARG A 1 153 ? 4.719 -5.517 12.821 1.00 88.88 153 ARG A CA 1
ATOM 1260 C C . ARG A 1 153 ? 3.236 -5.686 13.136 1.00 88.88 153 ARG A C 1
ATOM 1262 O O . ARG A 1 153 ? 2.663 -6.698 12.748 1.00 88.88 153 ARG A O 1
ATOM 1269 N N . ILE A 1 154 ? 2.638 -4.712 13.822 1.00 91.25 154 ILE A N 1
ATOM 1270 C CA . ILE A 1 154 ? 1.205 -4.718 14.115 1.00 91.25 154 ILE A CA 1
ATOM 1271 C C . ILE A 1 154 ? 0.405 -4.594 12.824 1.00 91.25 154 ILE A C 1
ATOM 1273 O O . ILE A 1 154 ? -0.442 -5.436 12.564 1.00 91.25 154 ILE A O 1
ATOM 1277 N N . LEU A 1 155 ? 0.716 -3.611 11.979 1.00 90.88 155 LEU A N 1
ATOM 1278 C CA . LEU A 1 155 ? -0.051 -3.349 10.763 1.00 90.88 155 LEU A CA 1
ATOM 1279 C C . LEU A 1 155 ? -0.071 -4.537 9.790 1.00 90.88 155 LEU A C 1
ATOM 1281 O O . LEU A 1 155 ? -1.095 -4.778 9.154 1.00 90.88 155 LEU A O 1
ATOM 1285 N N . THR A 1 156 ? 1.030 -5.289 9.711 1.00 89.75 156 THR A N 1
ATOM 1286 C CA . THR A 1 156 ? 1.154 -6.516 8.904 1.00 89.75 156 THR A CA 1
ATOM 1287 C C . THR A 1 156 ? 0.682 -7.785 9.621 1.00 89.75 156 THR A C 1
ATOM 1289 O O . THR A 1 156 ? 0.668 -8.856 9.020 1.00 89.75 156 THR A O 1
ATOM 1292 N N . GLY A 1 157 ? 0.391 -7.695 10.919 1.00 88.56 157 GLY A N 1
ATOM 1293 C CA . GLY A 1 157 ? 0.021 -8.819 11.770 1.00 88.56 157 GLY A CA 1
ATOM 1294 C C . GLY A 1 157 ? -1.473 -9.158 11.721 1.00 88.56 157 GLY A C 1
ATOM 1295 O O . GLY A 1 157 ? -2.250 -8.500 11.026 1.00 88.56 157 GLY A O 1
ATOM 1296 N N . PRO A 1 158 ? -1.896 -10.196 12.464 1.00 89.69 158 PRO A N 1
ATOM 1297 C CA . PRO A 1 158 ? -3.308 -10.532 12.600 1.00 89.69 158 PRO A CA 1
ATOM 1298 C C . PRO A 1 158 ? -4.082 -9.407 13.299 1.00 89.69 158 PRO A C 1
ATOM 1300 O O . PRO A 1 158 ? -3.578 -8.754 14.213 1.00 89.69 158 PRO A O 1
ATOM 1303 N N . LEU A 1 159 ? -5.335 -9.210 12.887 1.00 89.75 159 LEU A N 1
ATOM 1304 C CA . LEU A 1 159 ? -6.234 -8.234 13.498 1.00 89.75 159 LEU A CA 1
ATOM 1305 C C . LEU A 1 159 ? -6.616 -8.694 14.909 1.00 89.75 159 LEU A C 1
ATOM 1307 O O . LEU A 1 159 ? -7.257 -9.732 15.082 1.00 89.75 159 LEU A O 1
ATOM 1311 N N . SER A 1 160 ? -6.242 -7.907 15.914 1.00 88.44 160 SER A N 1
ATOM 1312 C CA . SER A 1 160 ? -6.629 -8.135 17.303 1.00 88.44 160 SER A CA 1
ATOM 1313 C C . SER A 1 160 ? -6.976 -6.828 17.998 1.00 88.44 160 SER A C 1
ATOM 1315 O O . SER A 1 160 ? -6.564 -5.739 17.588 1.00 88.44 160 SER A O 1
ATOM 1317 N N . LEU A 1 161 ? -7.749 -6.948 19.070 1.00 86.50 161 LEU A N 1
ATOM 1318 C CA . LEU A 1 161 ? -8.184 -5.813 19.869 1.00 86.50 161 LEU A CA 1
ATOM 1319 C C . LEU A 1 161 ? -7.026 -5.174 20.636 1.00 86.50 161 LEU A C 1
ATOM 1321 O O . LEU A 1 161 ? -6.874 -3.961 20.593 1.00 86.50 161 LEU A O 1
ATOM 1325 N N . GLU A 1 162 ? -6.155 -5.996 21.221 1.00 87.75 162 GLU A N 1
ATOM 1326 C CA . GLU A 1 162 ? -4.918 -5.556 21.880 1.00 87.75 162 GLU A CA 1
ATOM 1327 C C . GLU A 1 162 ? -4.019 -4.756 20.922 1.00 87.75 162 GLU A C 1
ATOM 1329 O O . GLU A 1 162 ? -3.485 -3.702 21.264 1.00 87.75 162 GLU A O 1
ATOM 1334 N N . SER A 1 163 ? -3.905 -5.211 19.671 1.00 90.31 163 SER A N 1
ATOM 1335 C CA . SER A 1 163 ? -3.146 -4.501 18.641 1.00 90.31 163 SER A CA 1
ATOM 1336 C C . SER A 1 163 ? -3.797 -3.172 18.251 1.00 90.31 163 SER A C 1
ATOM 1338 O O . SER A 1 163 ? -3.095 -2.185 18.032 1.00 90.31 163 SER A O 1
ATOM 1340 N N . LEU A 1 164 ? -5.132 -3.124 18.176 1.00 90.25 164 LEU A N 1
ATOM 1341 C CA . LEU A 1 164 ? -5.871 -1.892 17.902 1.00 90.25 164 LEU A CA 1
ATOM 1342 C C . LEU A 1 164 ? -5.713 -0.883 19.049 1.00 90.25 164 LEU A C 1
ATOM 1344 O O . LEU A 1 164 ? -5.471 0.294 18.793 1.00 90.25 164 LEU A O 1
ATOM 1348 N N . GLU A 1 165 ? -5.797 -1.337 20.298 1.00 88.69 165 GLU A N 1
ATOM 1349 C CA . GLU A 1 165 ? -5.543 -0.517 21.487 1.00 88.69 165 GLU A CA 1
ATOM 1350 C C . GLU A 1 165 ? -4.124 0.045 21.480 1.00 88.69 165 GLU A C 1
ATOM 1352 O O . GLU A 1 165 ? -3.935 1.241 21.708 1.00 88.69 165 GLU A O 1
ATOM 1357 N N . PHE A 1 166 ? -3.130 -0.775 21.127 1.00 88.62 166 PHE A N 1
ATOM 1358 C CA . PHE A 1 166 ? -1.757 -0.310 20.964 1.00 88.62 166 PHE A CA 1
ATOM 1359 C C . PHE A 1 166 ? -1.641 0.773 19.882 1.00 88.62 166 PHE A C 1
ATOM 1361 O O . PHE A 1 166 ? -0.981 1.790 20.101 1.00 88.62 166 PHE A O 1
ATOM 1368 N N . LEU A 1 167 ? -2.278 0.584 18.718 1.00 88.62 167 LEU A N 1
ATOM 1369 C CA . LEU A 1 167 ? -2.277 1.586 17.646 1.00 88.62 167 LEU A CA 1
ATOM 1370 C C . LEU A 1 167 ? -2.899 2.901 18.120 1.00 88.62 167 LEU A C 1
ATOM 1372 O O . LEU A 1 167 ? -2.299 3.955 17.912 1.00 88.62 167 LEU A O 1
ATOM 1376 N N . VAL A 1 168 ? -4.051 2.843 18.796 1.00 87.62 168 VAL A N 1
ATOM 1377 C CA . VAL A 1 168 ? -4.718 4.022 19.372 1.00 87.62 168 VAL A CA 1
ATOM 1378 C C . VAL A 1 168 ? -3.822 4.705 20.401 1.00 87.62 168 VAL A C 1
ATOM 1380 O O . VAL A 1 168 ? -3.649 5.920 20.351 1.00 87.62 168 VAL A O 1
ATOM 1383 N N . HIS A 1 169 ? -3.184 3.943 21.286 1.00 84.25 169 HIS A N 1
ATOM 1384 C CA . 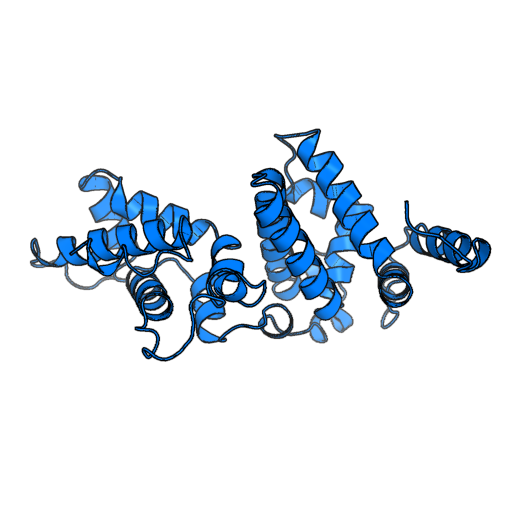HIS A 1 169 ? -2.255 4.489 22.267 1.00 84.25 169 HIS A CA 1
ATOM 1385 C C . HIS A 1 169 ? -1.049 5.174 21.608 1.00 84.25 169 HIS A C 1
ATOM 1387 O O . HIS A 1 169 ? -0.647 6.244 22.053 1.00 84.25 169 HIS A O 1
ATOM 1393 N N . GLU A 1 170 ? -0.476 4.617 20.533 1.00 82.31 170 GLU A N 1
ATOM 1394 C CA . GLU A 1 170 ? 0.636 5.259 19.816 1.00 82.31 170 GLU A CA 1
ATOM 1395 C C . GLU A 1 170 ? 0.234 6.570 19.126 1.00 82.31 170 GLU A C 1
ATOM 1397 O O . GLU A 1 170 ? 1.069 7.474 19.046 1.00 82.31 170 GLU A O 1
ATOM 1402 N N . VAL A 1 171 ? -1.004 6.693 18.637 1.00 77.69 171 VAL A N 1
ATOM 1403 C CA . VAL A 1 171 ? -1.464 7.895 17.914 1.00 77.69 171 VAL A CA 1
ATOM 1404 C C . VAL A 1 171 ? -2.060 8.962 18.831 1.00 77.69 171 VAL A C 1
ATOM 1406 O O . VAL A 1 171 ? -1.983 10.145 18.508 1.00 77.69 171 VAL A O 1
ATOM 1409 N N . CYS A 1 172 ? -2.609 8.562 19.980 1.00 70.62 172 CYS A N 1
ATOM 1410 C CA . CYS A 1 172 ? -3.188 9.450 20.989 1.00 70.62 172 CYS A CA 1
ATOM 1411 C C . CYS A 1 172 ? -2.187 9.873 22.076 1.00 70.62 172 CYS A C 1
ATOM 1413 O O . CYS A 1 172 ? -2.607 10.449 23.078 1.00 70.62 172 CYS A O 1
ATOM 1415 N N . LYS A 1 173 ? -0.879 9.613 21.914 1.00 66.81 173 LYS A N 1
ATOM 1416 C CA . LYS A 1 173 ? 0.121 10.113 22.870 1.00 66.81 173 LYS A CA 1
ATOM 1417 C C . LYS A 1 173 ? 0.003 11.638 22.988 1.00 66.81 173 LYS A C 1
ATOM 1419 O O . LYS A 1 173 ? 0.042 12.306 21.949 1.00 66.81 173 LYS A O 1
ATOM 1424 N N . PRO A 1 174 ? -0.110 12.193 24.210 1.00 49.91 174 PRO A N 1
ATOM 1425 C CA . PRO A 1 174 ? -0.102 13.633 24.410 1.00 49.91 174 PRO A CA 1
ATOM 1426 C C . PRO A 1 174 ? 1.176 14.196 23.793 1.00 49.91 174 PRO A C 1
ATOM 1428 O O . PRO A 1 174 ? 2.279 13.746 24.102 1.00 49.91 174 PRO A O 1
ATOM 1431 N N . VAL A 1 175 ? 1.030 15.138 22.866 1.00 49.94 175 VAL A N 1
ATOM 1432 C CA . VAL A 1 175 ? 2.180 15.879 22.351 1.00 49.94 175 VAL A CA 1
ATOM 1433 C C . VAL A 1 175 ? 2.575 16.850 23.453 1.00 49.94 175 VAL A C 1
ATOM 1435 O O . VAL A 1 175 ? 1.758 17.695 23.817 1.00 49.94 175 VAL A O 1
ATOM 1438 N N . ASP A 1 176 ? 3.797 16.732 23.979 1.00 38.88 176 ASP A N 1
ATOM 1439 C CA . ASP A 1 176 ? 4.335 17.687 24.950 1.00 38.88 176 ASP A CA 1
ATOM 1440 C C . ASP A 1 176 ? 4.082 19.119 24.458 1.00 38.88 176 ASP A C 1
ATOM 1442 O O . ASP A 1 176 ? 4.370 19.472 23.308 1.00 38.88 176 ASP A O 1
ATOM 1446 N N . ALA A 1 177 ? 3.468 19.918 25.326 1.00 36.59 177 ALA A N 1
ATOM 1447 C CA . ALA A 1 177 ? 2.836 21.194 25.021 1.00 36.59 177 ALA A CA 1
ATOM 1448 C C . ALA A 1 177 ? 3.839 22.322 24.705 1.00 36.59 177 ALA A C 1
ATOM 1450 O O . ALA A 1 177 ? 3.812 23.355 25.356 1.00 36.59 177 ALA A O 1
ATOM 1451 N N . PHE A 1 178 ? 4.730 22.160 23.721 1.00 36.75 178 PHE A N 1
ATOM 1452 C CA . PHE A 1 178 ? 5.707 23.190 23.333 1.00 36.75 178 PHE A CA 1
ATOM 1453 C C . PHE A 1 178 ? 6.110 23.172 21.846 1.00 36.75 178 PHE A C 1
ATOM 1455 O O . PHE A 1 178 ? 7.258 23.458 21.512 1.00 36.75 178 PHE A O 1
ATOM 1462 N N . SER A 1 179 ? 5.199 22.899 20.901 1.00 38.22 179 SER A N 1
ATOM 1463 C CA . SER A 1 179 ? 5.513 23.213 19.495 1.00 38.22 179 SER A CA 1
ATOM 1464 C C . SER A 1 179 ? 4.355 23.826 18.708 1.00 38.22 179 SER A C 1
ATOM 1466 O O . SER A 1 179 ? 3.212 23.377 18.729 1.00 38.22 179 SER A O 1
ATOM 1468 N N . ASN A 1 180 ? 4.698 24.936 18.059 1.00 37.31 180 ASN A N 1
ATOM 1469 C CA . ASN A 1 180 ? 3.837 25.945 17.463 1.00 37.31 180 ASN A CA 1
ATOM 1470 C C . ASN A 1 180 ? 2.889 25.435 16.363 1.00 37.31 180 ASN A C 1
ATOM 1472 O O . ASN A 1 180 ? 3.178 24.499 15.623 1.00 37.31 180 ASN A O 1
ATOM 1476 N N . LYS A 1 181 ? 1.788 26.176 16.176 1.00 39.59 181 LYS A N 1
ATOM 1477 C CA . LYS A 1 181 ? 0.701 25.992 15.188 1.00 39.59 181 LYS A CA 1
ATOM 1478 C C . LYS A 1 181 ? 1.116 25.823 13.706 1.00 39.59 181 LYS A C 1
ATOM 1480 O O . LYS A 1 181 ? 0.255 25.516 12.889 1.00 39.59 181 LYS A O 1
ATOM 1485 N N . ALA A 1 182 ? 2.395 25.944 13.346 1.00 35.81 182 ALA A N 1
ATOM 1486 C CA . ALA A 1 182 ? 2.913 25.603 12.012 1.00 35.81 182 ALA A CA 1
ATOM 1487 C C . ALA A 1 182 ? 3.065 24.077 11.773 1.00 35.81 182 ALA A C 1
ATOM 1489 O O . ALA A 1 182 ? 3.294 23.640 10.648 1.00 35.81 182 ALA A O 1
ATOM 1490 N N . VAL A 1 183 ? 2.909 23.253 12.818 1.00 43.12 183 VAL A N 1
ATOM 1491 C CA . VAL A 1 183 ? 3.198 21.802 12.837 1.00 43.12 183 VAL A CA 1
ATOM 1492 C C . VAL A 1 183 ? 2.052 20.915 12.301 1.00 43.12 183 VAL A C 1
ATOM 1494 O O . VAL A 1 183 ? 2.242 19.720 12.084 1.00 43.12 183 VAL A O 1
ATOM 1497 N N . ASN A 1 184 ? 0.864 21.459 12.009 1.00 45.97 184 ASN A N 1
ATOM 1498 C CA . ASN A 1 184 ? -0.297 20.623 11.657 1.00 45.97 184 ASN A CA 1
ATOM 1499 C C . ASN A 1 184 ? -0.231 19.961 10.267 1.00 45.97 184 ASN A C 1
ATOM 1501 O O . ASN A 1 184 ? -0.770 18.871 10.106 1.00 45.97 184 ASN A O 1
ATOM 1505 N N . ILE A 1 185 ? 0.481 20.540 9.293 1.00 39.72 185 ILE A N 1
ATOM 1506 C CA . ILE A 1 185 ? 0.703 19.904 7.975 1.00 39.72 185 ILE A CA 1
ATOM 1507 C C . ILE A 1 185 ? 1.890 18.922 8.035 1.00 39.72 185 ILE A C 1
ATOM 1509 O O . ILE A 1 185 ? 1.887 17.890 7.368 1.00 39.72 185 ILE A O 1
ATOM 1513 N N . ALA A 1 186 ? 2.863 19.172 8.919 1.00 43.59 186 ALA A N 1
ATOM 1514 C CA . ALA A 1 186 ? 4.005 18.283 9.148 1.00 43.59 186 ALA A CA 1
ATOM 1515 C C . ALA A 1 186 ? 3.622 16.950 9.828 1.00 43.59 186 ALA A C 1
ATOM 1517 O O . ALA A 1 186 ? 4.365 15.974 9.725 1.00 43.59 186 ALA A O 1
ATOM 1518 N N . LYS A 1 187 ? 2.449 16.873 10.479 1.00 52.28 187 LYS A N 1
ATOM 1519 C CA . LYS A 1 187 ? 1.926 15.641 11.102 1.00 52.28 187 LYS A CA 1
ATOM 1520 C C . LYS A 1 187 ? 1.466 14.579 10.099 1.00 52.28 187 LYS A C 1
ATOM 1522 O O . LYS A 1 187 ? 1.440 13.404 10.451 1.00 52.28 187 LYS A O 1
ATOM 1527 N N . VAL A 1 188 ? 1.171 14.964 8.856 1.00 56.47 188 VAL A N 1
ATOM 1528 C CA . VAL A 1 188 ? 0.743 14.054 7.776 1.00 56.47 188 VAL A CA 1
ATOM 1529 C C . VAL A 1 188 ? 1.849 13.908 6.724 1.00 56.47 188 VAL A C 1
ATOM 1531 O O . VAL A 1 188 ? 1.603 13.767 5.528 1.00 56.47 188 VAL A O 1
ATOM 1534 N N . ASN A 1 189 ? 3.109 13.962 7.161 1.00 68.62 189 ASN A N 1
ATOM 1535 C CA . ASN A 1 189 ? 4.251 13.652 6.307 1.00 68.62 189 ASN A CA 1
ATOM 1536 C C . ASN A 1 189 ? 4.199 12.172 5.865 1.00 68.62 189 ASN A C 1
ATOM 1538 O O . ASN A 1 189 ? 3.621 11.332 6.556 1.00 68.62 189 ASN A O 1
ATOM 1542 N N . GLN A 1 190 ? 4.837 11.826 4.749 1.00 64.12 190 GLN A N 1
ATOM 1543 C CA . GLN A 1 190 ? 4.932 10.461 4.208 1.00 64.12 190 GLN A CA 1
ATOM 1544 C C . GLN A 1 190 ? 5.551 9.436 5.181 1.00 64.12 190 GLN A C 1
ATOM 1546 O O . GLN A 1 190 ? 5.332 8.235 5.041 1.00 64.12 190 GLN A O 1
ATOM 1551 N N . SER A 1 191 ? 6.306 9.907 6.179 1.00 71.88 191 SER A N 1
ATOM 1552 C CA . SER A 1 191 ? 6.893 9.106 7.263 1.00 71.88 191 SER A CA 1
ATOM 1553 C C . SER A 1 191 ? 6.022 9.027 8.525 1.00 71.88 191 SER A C 1
ATOM 1555 O O . SER A 1 191 ? 6.403 8.379 9.499 1.00 71.88 191 SER A O 1
ATOM 1557 N N . SER A 1 192 ? 4.865 9.695 8.547 1.00 78.69 192 SER A N 1
ATOM 1558 C CA . SER A 1 192 ? 3.961 9.680 9.699 1.00 78.69 192 SER A CA 1
ATOM 1559 C C . SER A 1 192 ? 3.336 8.298 9.915 1.00 78.69 192 SER A C 1
ATOM 1561 O O . SER A 1 192 ? 3.144 7.518 8.979 1.00 78.69 192 SER A O 1
ATOM 1563 N N . ILE A 1 193 ? 2.947 8.019 11.163 1.00 83.38 193 ILE A N 1
ATOM 1564 C CA . ILE A 1 193 ? 2.191 6.806 11.517 1.00 83.38 193 ILE A CA 1
ATOM 1565 C C . ILE A 1 193 ? 0.899 6.730 10.693 1.00 83.38 193 ILE A C 1
ATOM 1567 O O . ILE A 1 193 ? 0.526 5.652 10.230 1.00 83.38 193 ILE A O 1
ATOM 1571 N N . TRP A 1 194 ? 0.257 7.876 10.443 1.00 87.00 194 TRP A N 1
ATOM 1572 C CA . TRP A 1 194 ? -0.944 7.951 9.618 1.00 87.00 194 TRP A CA 1
ATOM 1573 C C . TRP A 1 194 ? -0.691 7.522 8.173 1.00 87.00 194 TRP A C 1
ATOM 1575 O O . TRP A 1 194 ? -1.372 6.623 7.691 1.00 87.00 194 TRP A O 1
ATOM 1585 N N . ALA A 1 195 ? 0.333 8.080 7.515 1.00 86.31 195 ALA A N 1
ATOM 1586 C CA . ALA A 1 195 ? 0.669 7.776 6.118 1.00 86.31 195 ALA A CA 1
ATOM 1587 C C . ALA A 1 195 ? 0.929 6.283 5.868 1.00 86.31 195 ALA A C 1
ATOM 1589 O O . ALA A 1 195 ? 0.735 5.771 4.766 1.00 86.31 195 ALA A O 1
ATOM 1590 N N . ILE A 1 196 ? 1.385 5.563 6.890 1.00 88.25 196 ILE A N 1
ATOM 1591 C CA . ILE A 1 196 ? 1.581 4.117 6.812 1.00 88.25 196 ILE A CA 1
ATOM 1592 C C . ILE A 1 196 ? 0.281 3.395 7.129 1.00 88.25 196 ILE A C 1
ATOM 1594 O O . ILE A 1 196 ? -0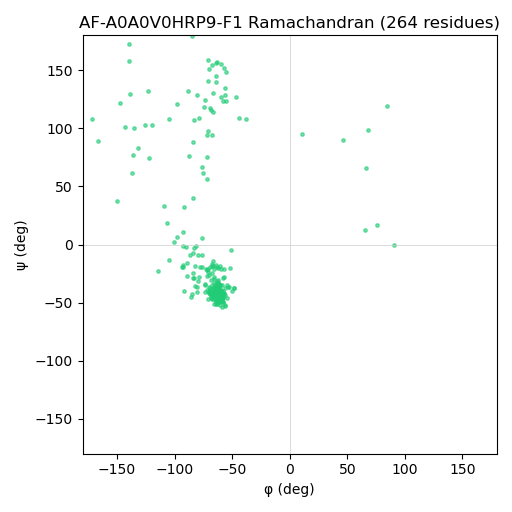.102 2.507 6.378 1.00 88.25 196 ILE A O 1
ATOM 1598 N N . THR A 1 197 ? -0.434 3.800 8.175 1.00 90.56 197 THR A N 1
ATOM 1599 C CA . THR A 1 197 ? -1.670 3.130 8.602 1.00 90.56 197 THR A CA 1
ATOM 1600 C C . THR A 1 197 ? -2.751 3.155 7.522 1.00 90.56 197 THR A C 1
ATOM 1602 O O . THR A 1 197 ? -3.377 2.128 7.282 1.00 90.56 197 THR A O 1
ATOM 1605 N N . ILE A 1 198 ? -2.908 4.261 6.784 1.00 91.12 198 ILE A N 1
ATOM 1606 C CA . ILE A 1 198 ? -3.873 4.332 5.670 1.00 91.12 198 ILE A CA 1
ATOM 1607 C C . ILE A 1 198 ? -3.561 3.347 4.535 1.00 91.12 198 ILE A C 1
ATOM 1609 O O . ILE A 1 198 ? -4.448 3.010 3.757 1.00 91.12 198 ILE A O 1
ATOM 1613 N N . THR A 1 199 ? -2.317 2.856 4.450 1.00 93.31 199 THR A N 1
ATOM 1614 C CA . THR A 1 199 ? -1.935 1.825 3.474 1.00 93.31 199 THR A CA 1
ATOM 1615 C C . THR A 1 199 ? -2.305 0.401 3.907 1.00 93.31 199 THR A C 1
ATOM 1617 O O . THR A 1 199 ? -2.111 -0.534 3.137 1.00 93.31 199 THR A O 1
ATOM 1620 N N . PHE A 1 200 ? -2.891 0.238 5.101 1.00 93.94 200 PHE A N 1
ATOM 1621 C CA . PHE A 1 200 ? -3.422 -1.017 5.643 1.00 93.94 200 PHE A CA 1
ATOM 1622 C C . PHE A 1 200 ? -4.916 -0.858 5.988 1.00 93.94 200 PHE A C 1
ATOM 1624 O O . PHE A 1 200 ? -5.285 -0.764 7.163 1.00 93.94 200 PHE A O 1
ATOM 1631 N N . PRO A 1 201 ? -5.811 -0.832 4.982 1.00 94.00 201 PRO A N 1
ATOM 1632 C CA . PRO A 1 201 ? -7.232 -0.536 5.188 1.00 94.00 201 PRO A CA 1
ATOM 1633 C C . PRO A 1 201 ? -7.959 -1.581 6.046 1.00 94.00 201 PRO A C 1
ATOM 1635 O O . PRO A 1 201 ? -9.020 -1.285 6.593 1.00 94.00 201 PRO A O 1
ATOM 1638 N N . SER A 1 202 ? -7.385 -2.778 6.213 1.00 93.62 202 SER A N 1
ATOM 1639 C CA . SER A 1 202 ? -7.907 -3.828 7.093 1.00 93.62 202 SER A CA 1
ATOM 1640 C C . SER A 1 202 ? -8.160 -3.328 8.515 1.00 93.62 202 SER A C 1
ATOM 1642 O O . SER A 1 202 ? -9.165 -3.706 9.105 1.00 93.62 202 SER A O 1
ATOM 1644 N N . TRP A 1 203 ? -7.321 -2.430 9.042 1.00 94.44 203 TRP A N 1
ATOM 1645 C CA . TRP A 1 203 ? -7.498 -1.855 10.378 1.00 94.44 203 TRP A CA 1
ATOM 1646 C C . TRP A 1 203 ? -8.683 -0.897 10.458 1.00 94.44 203 TRP A C 1
ATOM 1648 O O . TRP A 1 203 ? -9.443 -0.935 11.425 1.00 94.44 203 TRP A O 1
ATOM 1658 N N . PHE A 1 204 ? -8.892 -0.077 9.425 1.00 94.25 204 PHE A N 1
ATOM 1659 C CA . PHE A 1 204 ? -10.058 0.804 9.347 1.00 94.25 204 PHE A CA 1
ATOM 1660 C C . PHE A 1 204 ? -11.354 -0.003 9.218 1.00 94.25 204 PHE A C 1
ATOM 1662 O O . PHE A 1 204 ? -12.338 0.281 9.903 1.00 94.25 204 PHE A O 1
ATOM 1669 N N . ILE A 1 205 ? -11.343 -1.049 8.387 1.00 92.88 205 ILE A N 1
ATOM 1670 C CA . ILE A 1 205 ? -12.474 -1.970 8.224 1.00 92.88 205 ILE A CA 1
ATOM 1671 C C . ILE A 1 205 ? -12.747 -2.707 9.537 1.00 92.88 205 ILE A C 1
ATOM 1673 O O . ILE A 1 205 ? -13.891 -2.760 9.977 1.00 92.88 205 ILE A O 1
ATOM 1677 N N . PHE A 1 206 ? -11.709 -3.222 10.196 1.00 91.62 206 PHE A N 1
ATOM 1678 C CA . PHE A 1 206 ? -11.821 -3.905 11.482 1.00 91.62 206 PHE A CA 1
ATOM 1679 C C . PHE A 1 206 ? -12.441 -3.004 12.551 1.00 91.62 206 PHE A C 1
ATOM 1681 O O . PHE A 1 206 ? -13.426 -3.392 13.175 1.00 91.62 206 PHE A O 1
ATOM 1688 N N . ALA A 1 207 ? -11.942 -1.775 12.705 1.00 92.12 207 ALA A N 1
ATOM 1689 C CA . ALA A 1 207 ? -12.522 -0.797 13.622 1.00 92.12 207 ALA A CA 1
ATOM 1690 C C . ALA A 1 207 ? -13.979 -0.461 13.256 1.00 92.12 207 ALA A C 1
ATOM 1692 O O . ALA A 1 207 ? -14.829 -0.354 14.138 1.00 92.12 207 ALA A O 1
ATOM 1693 N N . SER A 1 208 ? -14.299 -0.357 11.963 1.00 92.06 208 SER A N 1
ATOM 1694 C CA . SER A 1 208 ? -15.667 -0.092 11.496 1.00 92.06 208 SER A CA 1
ATOM 1695 C C . SER A 1 208 ? -16.616 -1.243 11.833 1.00 92.06 208 SER A C 1
ATOM 1697 O O . SER A 1 208 ? -17.702 -1.010 12.359 1.00 92.06 208 SER A O 1
ATOM 1699 N N . ILE A 1 209 ? -16.197 -2.490 11.606 1.00 88.88 209 ILE A N 1
ATOM 1700 C CA . ILE A 1 209 ? -16.948 -3.687 12.005 1.00 88.88 209 ILE A CA 1
ATOM 1701 C C . ILE A 1 209 ? -17.143 -3.681 13.524 1.00 88.88 209 ILE A C 1
ATOM 1703 O O . ILE A 1 209 ? -18.266 -3.873 13.991 1.00 88.88 209 ILE A O 1
ATOM 1707 N N . LEU A 1 210 ? -16.085 -3.409 14.292 1.00 86.81 210 LEU A N 1
ATOM 1708 C CA . LEU A 1 210 ? -16.152 -3.344 15.750 1.00 86.81 210 LEU A CA 1
ATOM 1709 C C . LEU A 1 210 ? -17.085 -2.253 16.262 1.00 86.81 210 LEU A C 1
ATOM 1711 O O . LEU A 1 210 ? -17.686 -2.472 17.306 1.00 86.81 210 LEU A O 1
ATOM 1715 N N . LEU A 1 211 ? -17.220 -1.118 15.572 1.00 88.31 211 LEU A N 1
ATOM 1716 C CA . LEU A 1 211 ? -18.067 -0.000 15.995 1.00 88.31 211 LEU A CA 1
ATOM 1717 C C . LEU A 1 211 ? -19.529 -0.171 15.552 1.00 88.31 211 LEU A C 1
ATOM 1719 O O . LEU A 1 211 ? -20.440 0.045 16.353 1.00 88.31 211 LEU A O 1
ATOM 1723 N N . PHE A 1 212 ? -19.766 -0.621 14.318 1.00 86.38 212 PHE A N 1
ATOM 1724 C CA . PHE A 1 212 ? -21.089 -0.579 13.685 1.00 86.38 212 PHE A CA 1
ATOM 1725 C C . PHE A 1 212 ? -21.824 -1.926 13.597 1.00 86.38 212 PHE A C 1
ATOM 1727 O O . PHE A 1 212 ? -23.022 -1.927 13.331 1.00 86.38 212 PHE A O 1
ATOM 1734 N N . SER A 1 213 ? -21.169 -3.070 13.829 1.00 80.69 213 SER A N 1
ATOM 1735 C CA . SER A 1 213 ? -21.844 -4.379 13.705 1.00 80.69 213 SER A CA 1
ATOM 1736 C C . SER A 1 213 ? -22.865 -4.627 14.810 1.00 80.69 213 SER A C 1
ATOM 1738 O O . SER A 1 213 ? -22.686 -4.197 15.945 1.00 80.69 213 SER A O 1
ATOM 1740 N N . GLU A 1 214 ? -23.908 -5.408 14.530 1.00 73.06 214 GLU A N 1
ATOM 1741 C CA . GLU A 1 214 ? -24.838 -5.864 15.566 1.00 73.06 214 GLU A CA 1
ATOM 1742 C C . GLU A 1 214 ? -24.119 -6.621 16.693 1.00 73.06 214 GLU A C 1
ATOM 1744 O O . GLU A 1 214 ? -23.079 -7.250 16.490 1.00 73.06 214 GLU A O 1
ATOM 1749 N N . LYS A 1 215 ? -24.681 -6.578 17.907 1.00 68.88 215 LYS A N 1
ATOM 1750 C CA . LYS A 1 215 ? -24.079 -7.175 19.114 1.00 68.88 215 LYS A CA 1
ATOM 1751 C C . LYS A 1 215 ? -23.730 -8.662 18.935 1.00 68.88 215 LYS A C 1
ATOM 1753 O O . LYS A 1 215 ? -22.683 -9.089 19.404 1.00 68.88 215 LYS A O 1
ATOM 1758 N N . SER A 1 216 ? -24.556 -9.411 18.204 1.00 64.50 216 SER A N 1
ATOM 17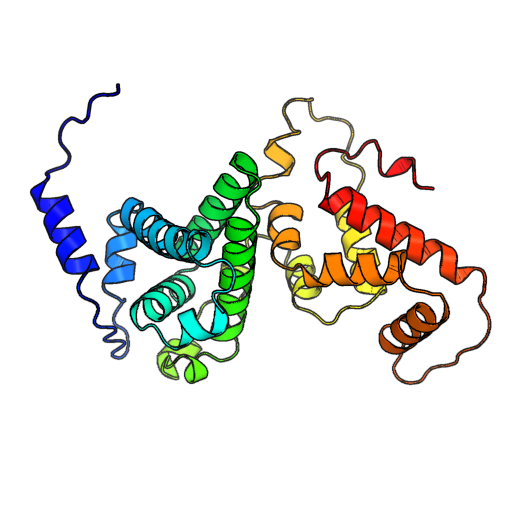59 C CA . SER A 1 216 ? -24.353 -10.830 17.873 1.00 64.50 216 SER A CA 1
ATOM 1760 C C . SER A 1 216 ? -23.104 -11.078 17.014 1.00 64.50 216 SER A C 1
ATOM 1762 O O . SER A 1 216 ? -22.308 -11.968 17.309 1.00 64.50 216 SER A O 1
ATOM 1764 N N . LEU A 1 217 ? -22.896 -10.267 15.973 1.00 61.97 217 LEU A N 1
ATOM 1765 C CA . LEU A 1 217 ? -21.712 -10.321 15.111 1.00 61.97 217 LEU A CA 1
ATOM 1766 C C . LEU A 1 217 ? -20.473 -9.837 15.860 1.00 61.97 217 LEU A C 1
ATOM 1768 O O . LEU A 1 217 ? -19.414 -10.454 15.771 1.00 61.97 217 LEU A O 1
ATOM 1772 N N . ARG A 1 218 ? -20.616 -8.774 16.654 1.00 64.94 218 ARG A N 1
ATOM 1773 C CA . ARG A 1 218 ? -19.533 -8.219 17.471 1.00 64.94 218 ARG A CA 1
ATOM 1774 C C . ARG A 1 218 ? -18.999 -9.246 18.464 1.00 64.94 218 ARG A C 1
ATOM 1776 O O . ARG A 1 218 ? -17.788 -9.407 18.554 1.00 64.94 218 ARG A O 1
ATOM 1783 N N . ASP A 1 219 ? -19.878 -9.981 19.144 1.00 65.06 219 ASP A N 1
ATOM 1784 C CA . ASP A 1 219 ? -19.491 -11.028 20.097 1.00 65.06 219 ASP A CA 1
ATOM 1785 C C . ASP A 1 219 ? -18.744 -12.180 19.400 1.00 65.06 219 ASP A C 1
ATOM 1787 O O . ASP A 1 219 ? -17.776 -12.701 19.950 1.00 65.06 219 ASP A O 1
ATOM 1791 N N . LYS A 1 220 ? -19.098 -12.500 18.147 1.00 64.50 220 LYS A N 1
ATOM 1792 C CA . LYS A 1 220 ? -18.384 -13.482 17.314 1.00 64.50 220 LYS A CA 1
ATOM 1793 C C . LYS A 1 220 ? -16.980 -13.012 16.911 1.00 64.50 220 LYS A C 1
ATOM 1795 O O . LYS A 1 220 ? -16.037 -13.791 16.995 1.00 64.50 220 LYS A O 1
ATOM 1800 N N . TYR A 1 221 ? -16.817 -11.749 16.507 1.00 60.25 221 TYR A N 1
ATOM 1801 C CA . TYR A 1 221 ? -15.494 -11.182 16.197 1.00 60.25 221 TYR A CA 1
ATOM 1802 C C . TYR A 1 221 ? -14.639 -10.989 17.450 1.00 60.25 221 TYR A C 1
ATOM 1804 O O . TYR A 1 221 ? -13.442 -11.243 17.412 1.00 60.25 221 TYR A O 1
ATOM 1812 N N . SER A 1 222 ? -15.253 -10.611 18.572 1.00 57.88 222 SER A N 1
ATOM 1813 C CA . SER A 1 222 ? -14.580 -10.525 19.872 1.00 57.88 222 SER A CA 1
ATOM 1814 C C . SER A 1 222 ? -14.067 -11.902 20.283 1.00 57.88 222 SER A C 1
ATOM 1816 O O . SER A 1 222 ? -12.898 -12.041 20.592 1.00 57.88 222 SER A O 1
ATOM 1818 N N . SER A 1 223 ? -14.899 -12.939 20.177 1.00 55.78 223 SER A N 1
ATOM 1819 C CA . SER A 1 223 ? -14.513 -14.331 20.434 1.00 55.78 223 SER A CA 1
ATOM 1820 C C . SER A 1 223 ? -13.437 -14.863 19.480 1.00 55.78 223 SER A C 1
ATOM 1822 O O . SER A 1 223 ? -12.670 -15.728 19.881 1.00 55.78 223 SER A O 1
ATOM 1824 N N . ALA A 1 224 ? -13.384 -14.397 18.229 1.00 57.34 224 ALA A N 1
ATOM 1825 C CA . ALA A 1 224 ? -12.378 -14.836 17.260 1.00 57.34 224 ALA A CA 1
ATOM 1826 C C . ALA A 1 224 ? -11.044 -14.076 17.394 1.00 57.34 224 ALA A C 1
ATOM 1828 O O . ALA A 1 224 ? -9.990 -14.618 17.071 1.00 57.34 224 ALA A O 1
ATOM 1829 N N . CYS A 1 225 ? -11.085 -12.822 17.854 1.00 52.41 225 CYS A N 1
ATOM 1830 C CA . CYS A 1 225 ? -9.911 -11.967 18.057 1.00 52.41 225 CYS A CA 1
ATOM 1831 C C . CYS A 1 225 ? -9.340 -12.043 19.484 1.00 52.41 225 CYS A C 1
ATOM 1833 O O . CYS A 1 225 ? -8.203 -11.624 19.699 1.00 52.41 225 CYS A O 1
ATOM 1835 N N . ILE A 1 226 ? -10.121 -12.535 20.449 1.00 48.22 226 ILE A N 1
ATOM 1836 C CA . ILE A 1 226 ? -9.784 -12.656 21.868 1.00 48.22 226 ILE A CA 1
ATOM 1837 C C . ILE A 1 226 ? -9.874 -14.158 22.199 1.00 48.22 226 ILE A C 1
ATOM 1839 O O . ILE A 1 226 ? -10.969 -14.681 22.357 1.00 48.22 226 ILE A O 1
ATOM 1843 N N . TYR A 1 227 ? -8.718 -14.825 22.300 1.00 43.84 227 TYR A N 1
ATOM 1844 C CA . TYR A 1 227 ? -8.489 -16.219 22.735 1.00 43.84 227 TYR A CA 1
ATOM 1845 C C . TYR A 1 227 ? -8.617 -17.372 21.718 1.00 43.84 227 TYR A C 1
ATOM 1847 O O . TYR A 1 227 ? -9.694 -17.743 21.261 1.00 43.84 227 TYR A O 1
ATOM 1855 N N . GLY A 1 228 ? -7.494 -18.083 21.541 1.00 41.28 228 GLY A N 1
ATOM 1856 C CA . GLY A 1 228 ? -7.543 -19.542 21.617 1.00 41.28 228 GLY A CA 1
ATOM 1857 C C . GLY A 1 228 ? -8.044 -19.939 23.010 1.00 41.28 228 GLY A C 1
ATOM 1858 O O . GLY A 1 228 ? -7.536 -19.418 23.995 1.00 41.28 228 GLY A O 1
ATOM 1859 N N . GLU A 1 229 ? -9.088 -20.768 23.047 1.00 34.47 229 GLU A N 1
ATOM 1860 C CA . GLU A 1 229 ? -9.728 -21.413 24.209 1.00 34.47 229 GLU A CA 1
ATOM 1861 C C . GLU A 1 229 ? -9.298 -20.915 25.603 1.00 34.47 229 GLU A C 1
ATOM 1863 O O . GLU A 1 229 ? -8.341 -21.403 26.201 1.00 34.47 229 GLU A O 1
ATOM 1868 N N . GLY A 1 230 ? -10.060 -19.972 26.166 1.00 33.34 230 GLY A N 1
ATOM 1869 C CA . GLY A 1 230 ? -9.858 -19.524 27.543 1.00 33.34 230 GLY A CA 1
ATOM 1870 C C . GLY A 1 230 ? -11.015 -18.695 28.100 1.00 33.34 230 GLY A C 1
ATOM 1871 O O . GLY A 1 230 ? -11.002 -17.478 28.006 1.00 33.34 230 GLY A O 1
ATOM 1872 N N . ASN A 1 231 ? -11.989 -19.384 28.703 1.00 33.47 231 ASN A N 1
ATOM 1873 C CA . ASN A 1 231 ? -13.004 -18.915 29.660 1.00 33.47 231 ASN A CA 1
ATOM 1874 C C . ASN A 1 231 ? -13.773 -17.612 29.361 1.00 33.47 231 ASN A C 1
ATOM 1876 O O . ASN A 1 231 ? -13.484 -16.533 29.875 1.00 33.47 231 ASN A O 1
ATOM 1880 N N . LEU A 1 232 ? -14.900 -17.791 28.666 1.00 41.41 232 LEU A N 1
ATOM 1881 C CA . LEU A 1 232 ? -16.058 -16.899 28.687 1.00 41.41 232 LEU A CA 1
ATOM 1882 C C . LEU A 1 232 ? -16.708 -16.957 30.078 1.00 41.41 232 LEU A C 1
ATOM 1884 O O . LEU A 1 232 ? -17.526 -17.832 30.323 1.00 41.41 232 LEU A O 1
ATOM 1888 N N . ASN A 1 233 ? -16.367 -16.058 30.998 1.00 35.47 233 ASN A N 1
ATOM 1889 C CA . ASN A 1 233 ? -17.253 -15.756 32.121 1.00 35.47 233 ASN A CA 1
ATOM 1890 C C . ASN A 1 233 ? -17.106 -14.290 32.534 1.00 35.47 233 ASN A C 1
ATOM 1892 O O . ASN A 1 233 ? -16.036 -13.845 32.932 1.00 35.47 233 ASN A O 1
ATOM 1896 N N . ASN A 1 234 ? -18.243 -13.594 32.473 1.00 42.75 234 ASN A N 1
ATOM 1897 C CA . ASN A 1 234 ? -18.538 -12.281 33.048 1.00 42.75 234 ASN A CA 1
ATOM 1898 C C . ASN A 1 234 ? -17.812 -11.078 32.441 1.00 42.75 234 ASN A C 1
ATOM 1900 O O . ASN A 1 234 ? -16.729 -10.732 32.890 1.00 42.75 234 ASN A O 1
ATOM 1904 N N . SER A 1 235 ? -18.481 -10.346 31.538 1.00 43.78 235 SER A N 1
ATOM 1905 C CA . SER A 1 235 ? -18.353 -8.882 31.516 1.00 43.78 235 SER A CA 1
ATOM 1906 C C . SER A 1 235 ? -19.327 -8.182 30.553 1.00 43.78 235 SER A C 1
ATOM 1908 O O . SER A 1 235 ? -19.159 -8.222 29.333 1.00 43.78 235 SER A O 1
ATOM 1910 N N . GLN A 1 236 ? -20.336 -7.492 31.088 1.00 46.47 236 GLN A N 1
ATOM 1911 C CA . GLN A 1 236 ? -21.045 -6.444 30.338 1.00 46.47 236 GLN A CA 1
ATOM 1912 C C . GLN A 1 236 ? -20.288 -5.097 30.371 1.00 46.47 236 GLN A C 1
ATOM 1914 O O . GLN A 1 236 ? -20.498 -4.290 29.470 1.00 46.47 236 GLN A O 1
ATOM 1919 N N . ASP A 1 237 ? -19.354 -4.900 31.312 1.00 43.56 237 ASP A N 1
ATOM 1920 C CA . ASP A 1 237 ? -18.579 -3.656 31.501 1.00 43.56 237 ASP A CA 1
ATOM 1921 C C . ASP A 1 237 ? -17.337 -3.531 30.598 1.00 43.56 237 ASP A C 1
ATOM 1923 O O . ASP A 1 237 ? -16.900 -2.437 30.257 1.00 43.56 237 ASP A O 1
ATOM 1927 N N . VAL A 1 238 ? -16.778 -4.647 30.129 1.00 50.88 238 VAL A N 1
ATOM 1928 C CA . VAL A 1 238 ? -15.564 -4.680 29.289 1.00 50.88 238 VAL A CA 1
ATOM 1929 C C . VAL A 1 238 ? -15.893 -4.359 27.825 1.00 50.88 238 VAL A C 1
ATOM 1931 O O . VAL A 1 238 ? -14.996 -4.107 27.035 1.00 50.88 238 VAL A O 1
ATOM 1934 N N . LYS A 1 239 ? -17.174 -4.275 27.434 1.00 53.19 239 LYS A N 1
ATOM 1935 C CA . LYS A 1 239 ? -17.575 -3.966 26.045 1.00 53.19 239 LYS A CA 1
ATOM 1936 C C . LYS A 1 239 ? -17.496 -2.474 25.690 1.00 53.19 239 LYS A C 1
ATOM 1938 O O . LYS A 1 239 ? -17.292 -2.147 24.522 1.00 53.19 239 LYS A O 1
ATOM 1943 N N . ALA A 1 240 ? -17.645 -1.580 26.669 1.00 58.16 240 ALA A N 1
ATOM 1944 C CA . ALA A 1 240 ? -17.557 -0.129 26.479 1.00 58.16 240 ALA A CA 1
ATOM 1945 C C . ALA A 1 240 ? -16.170 0.375 26.007 1.00 58.16 240 ALA A C 1
ATOM 1947 O O . ALA A 1 240 ? -16.135 1.155 25.049 1.00 58.16 240 ALA A O 1
ATOM 1948 N N . PRO A 1 241 ? -15.027 -0.073 26.577 1.00 70.94 241 PRO A N 1
ATOM 1949 C CA . PRO A 1 241 ? -13.709 0.430 26.176 1.00 70.94 241 PRO A CA 1
ATOM 1950 C C . PRO A 1 241 ? -13.359 0.141 24.709 1.00 70.94 241 PRO A C 1
ATOM 1952 O O . PRO A 1 241 ? -12.747 0.976 24.049 1.00 70.94 241 PRO A O 1
ATOM 1955 N N . PHE A 1 242 ? -13.813 -0.979 24.145 1.00 76.50 242 PHE A N 1
ATOM 1956 C CA . PHE A 1 242 ? -13.471 -1.363 22.771 1.00 76.50 242 PHE A CA 1
ATOM 1957 C C . PHE A 1 242 ? -14.186 -0.535 21.702 1.00 76.50 242 PHE A C 1
ATOM 1959 O O . PHE A 1 242 ? -13.606 -0.238 20.656 1.00 76.50 242 PHE A O 1
ATOM 1966 N N . LEU A 1 243 ? -15.433 -0.132 21.967 1.00 84.81 243 LEU A N 1
ATOM 1967 C CA . LEU A 1 243 ? -16.175 0.773 21.088 1.00 84.81 243 LEU A CA 1
ATOM 1968 C C . LEU A 1 243 ? -15.517 2.152 21.061 1.00 84.81 243 LEU A C 1
ATOM 1970 O O . LEU A 1 243 ? -15.346 2.726 19.986 1.00 84.81 243 LEU A O 1
ATOM 1974 N N . ALA A 1 244 ? -15.086 2.645 22.225 1.00 85.56 244 ALA A N 1
ATOM 1975 C CA . ALA A 1 244 ? -14.348 3.898 22.330 1.00 85.56 244 ALA A CA 1
ATOM 1976 C C . ALA A 1 244 ? -13.002 3.823 21.589 1.00 85.56 244 ALA A C 1
ATOM 1978 O O . ALA A 1 244 ? -12.668 4.738 20.838 1.00 85.56 244 ALA A O 1
ATOM 1979 N N . THR A 1 245 ? -12.256 2.722 21.725 1.00 87.81 245 THR A N 1
ATOM 1980 C CA . THR A 1 245 ? -11.010 2.484 20.975 1.00 87.81 245 THR A CA 1
ATOM 1981 C C . THR A 1 245 ? -11.253 2.494 19.464 1.00 87.81 245 THR A C 1
ATOM 1983 O O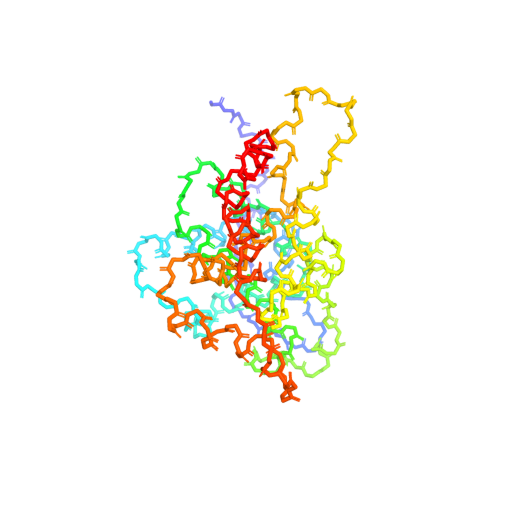 . THR A 1 245 ? -10.560 3.204 18.733 1.00 87.81 245 THR A O 1
ATOM 1986 N N . ALA A 1 246 ? -12.265 1.770 18.980 1.00 90.38 246 ALA A N 1
ATOM 1987 C CA . ALA A 1 246 ? -12.613 1.746 17.561 1.00 90.38 246 ALA A CA 1
ATOM 1988 C C . ALA A 1 246 ? -13.024 3.136 17.041 1.00 90.38 246 ALA A C 1
ATOM 1990 O O . ALA A 1 246 ? -12.544 3.570 15.992 1.00 90.38 246 ALA A O 1
ATOM 1991 N N . ALA A 1 247 ? -13.850 3.868 17.796 1.00 90.19 247 ALA A N 1
ATOM 1992 C CA . ALA A 1 247 ? -14.259 5.229 17.455 1.00 90.19 247 ALA A CA 1
ATOM 1993 C C . ALA A 1 247 ? -13.065 6.194 17.398 1.00 90.19 247 ALA A C 1
ATOM 1995 O O . ALA A 1 247 ? -12.935 6.943 16.430 1.00 90.19 247 ALA A O 1
ATOM 1996 N N . LYS A 1 248 ? -12.153 6.132 18.379 1.00 89.00 248 LYS A N 1
ATOM 1997 C CA . LYS A 1 248 ? -10.915 6.930 18.397 1.00 89.00 248 LYS A CA 1
ATOM 1998 C C . LYS A 1 248 ? -10.031 6.624 17.191 1.00 89.00 248 LYS A C 1
ATOM 2000 O O . LYS A 1 248 ? -9.550 7.551 16.541 1.00 89.00 248 LYS A O 1
ATOM 2005 N N . PHE A 1 249 ? -9.861 5.347 16.845 1.00 90.44 249 PHE A N 1
ATOM 2006 C CA . PHE A 1 249 ? -9.080 4.946 15.675 1.00 90.44 249 PHE A CA 1
ATOM 2007 C C . PHE A 1 249 ? -9.681 5.474 14.364 1.00 90.44 249 PHE A C 1
ATOM 2009 O O . PHE A 1 249 ? -8.955 6.020 13.529 1.00 90.44 249 PHE A O 1
ATOM 2016 N N . ILE A 1 250 ? -11.001 5.350 14.183 1.00 91.94 250 ILE A N 1
ATOM 2017 C CA . ILE A 1 250 ? -11.708 5.856 12.995 1.00 91.94 250 ILE A CA 1
ATOM 2018 C C . ILE A 1 250 ? -11.596 7.380 12.919 1.00 91.94 250 ILE A C 1
ATOM 2020 O O . ILE A 1 250 ? -11.219 7.911 11.875 1.00 91.94 250 ILE A O 1
ATOM 2024 N N . ALA A 1 251 ? -11.866 8.084 14.020 1.00 89.25 251 ALA A N 1
ATOM 2025 C CA . ALA A 1 251 ? -11.786 9.540 14.077 1.00 89.25 251 ALA A CA 1
ATOM 2026 C C . ALA A 1 251 ? -10.373 10.048 13.746 1.00 89.25 251 ALA A C 1
ATOM 2028 O O . ALA A 1 251 ? -10.227 10.966 12.941 1.00 89.25 251 ALA A O 1
ATOM 2029 N N . TRP A 1 252 ? -9.331 9.411 14.286 1.00 88.00 252 TRP A N 1
ATOM 2030 C CA . TRP A 1 252 ? -7.942 9.725 13.943 1.00 88.00 252 TRP A CA 1
ATOM 2031 C C . TRP A 1 252 ? -7.609 9.404 12.478 1.00 88.00 252 TRP A C 1
ATOM 2033 O O . TRP A 1 252 ? -6.935 10.189 11.813 1.00 88.00 252 TRP A O 1
ATOM 2043 N N . SER A 1 253 ? -8.104 8.283 11.949 1.00 88.75 253 SER A N 1
ATOM 2044 C CA . SER A 1 253 ? -7.871 7.892 10.552 1.00 88.75 253 SER A CA 1
ATOM 2045 C C . SER A 1 253 ? -8.473 8.901 9.570 1.00 88.75 253 SER A C 1
ATOM 2047 O O . SER A 1 253 ? -7.847 9.211 8.558 1.00 88.75 253 SER A O 1
ATOM 2049 N N . LEU A 1 254 ? -9.656 9.441 9.878 1.00 87.50 254 LEU A N 1
ATOM 2050 C CA . LEU A 1 254 ? -10.335 10.450 9.060 1.00 87.50 254 LEU A CA 1
ATOM 2051 C C . LEU A 1 254 ? -9.780 11.865 9.278 1.00 87.50 254 LEU A C 1
ATOM 2053 O O . LEU A 1 254 ? -9.783 12.673 8.351 1.00 87.50 254 LEU A O 1
ATOM 2057 N N . ASN A 1 255 ? -9.306 12.174 10.487 1.00 82.00 255 ASN A N 1
ATOM 2058 C CA . ASN A 1 255 ? -8.773 13.485 10.844 1.00 82.00 255 ASN A CA 1
ATOM 2059 C C . ASN A 1 255 ? -7.473 13.372 11.668 1.00 82.00 255 ASN A C 1
ATOM 2061 O O . ASN A 1 255 ? -7.476 13.612 12.881 1.00 82.00 255 ASN A O 1
ATOM 2065 N N . PRO A 1 256 ? -6.328 13.079 11.023 1.00 74.38 256 PRO A N 1
ATOM 2066 C CA . PRO A 1 256 ? -5.050 12.893 11.718 1.00 74.38 256 PRO A CA 1
ATOM 2067 C C . PRO A 1 256 ? -4.490 14.164 12.368 1.00 74.38 256 PRO A C 1
ATOM 2069 O O 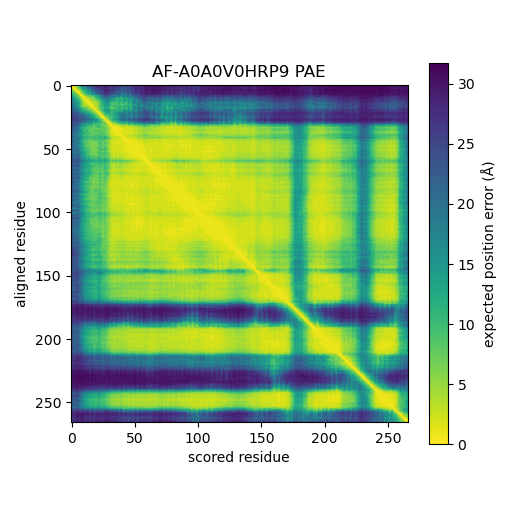. PRO A 1 256 ? -3.624 14.083 13.239 1.00 74.38 256 PRO A O 1
ATOM 2072 N N . ALA A 1 257 ? -4.956 15.346 11.949 1.00 64.81 257 ALA A N 1
ATOM 2073 C CA . ALA A 1 257 ? -4.534 16.634 12.500 1.00 64.81 257 ALA A CA 1
ATOM 2074 C C . ALA A 1 257 ? -5.399 17.089 13.694 1.00 64.81 257 ALA A C 1
ATOM 2076 O O . ALA A 1 257 ? -4.995 17.976 14.447 1.00 64.81 257 ALA A O 1
ATOM 2077 N N . GLY A 1 258 ? -6.574 16.481 13.887 1.00 55.59 258 GLY A N 1
ATOM 2078 C CA . GLY A 1 258 ? -7.616 16.906 14.825 1.00 55.59 258 GLY A CA 1
ATOM 2079 C C . GLY A 1 258 ? -7.438 16.437 16.267 1.00 55.59 258 GLY A C 1
ATOM 2080 O O . GLY A 1 258 ? -8.429 16.086 16.904 1.00 55.59 258 GLY A O 1
ATOM 2081 N N . GLY A 1 259 ? -6.206 16.442 16.789 1.00 48.38 259 GLY A N 1
ATOM 2082 C CA . GLY A 1 259 ? -5.873 15.921 18.125 1.00 48.38 259 GLY A CA 1
ATOM 2083 C C . GLY A 1 259 ? -6.728 16.464 19.283 1.00 48.38 259 GLY A C 1
ATOM 2084 O O . GLY A 1 259 ? -6.831 15.801 20.303 1.00 48.38 259 GLY A O 1
ATOM 2085 N N . SER A 1 260 ? -7.398 17.610 19.116 1.00 46.09 260 SER A N 1
ATOM 2086 C CA . SER A 1 260 ? -8.271 18.211 20.133 1.00 46.09 260 SER A CA 1
ATOM 2087 C C . SER A 1 260 ? -9.662 17.573 20.264 1.00 46.09 260 SER A C 1
ATOM 2089 O O . SER A 1 260 ? -10.312 17.775 21.280 1.00 46.09 260 SER A O 1
ATOM 2091 N N . TYR A 1 261 ? -10.157 16.833 19.263 1.00 42.53 261 TYR A N 1
ATOM 2092 C CA . TYR A 1 261 ? -11.512 16.247 19.311 1.00 42.53 261 TYR A CA 1
ATOM 2093 C C . TYR A 1 261 ? -11.541 14.819 19.872 1.00 42.53 261 TYR A C 1
ATOM 2095 O O . TYR A 1 261 ? -12.588 14.350 20.308 1.00 42.53 261 TYR A O 1
ATOM 2103 N N . LEU A 1 262 ? -10.398 14.125 19.879 1.00 46.41 262 LEU A N 1
ATOM 2104 C CA . LEU A 1 262 ? -10.292 12.733 20.335 1.00 46.41 262 LEU A CA 1
ATOM 2105 C C . LEU A 1 262 ? -10.403 12.588 21.863 1.00 46.41 262 LEU A C 1
ATOM 2107 O O . LEU A 1 262 ? -10.755 11.512 22.344 1.00 46.41 262 LEU A O 1
ATOM 2111 N N . GLU A 1 263 ? -10.148 13.664 22.612 1.00 44.72 263 GLU A N 1
ATOM 2112 C CA . GLU A 1 263 ? -10.321 13.721 24.072 1.00 44.72 263 GLU A CA 1
ATOM 2113 C C . GLU A 1 263 ? -11.793 13.855 24.498 1.00 44.72 263 GLU A C 1
ATOM 2115 O O . GLU A 1 263 ? -12.131 13.511 25.625 1.00 44.72 263 GLU A O 1
ATOM 2120 N N . LEU A 1 264 ? -12.681 14.292 23.596 1.00 42.88 264 LEU A N 1
ATOM 2121 C CA . LEU A 1 264 ? -14.110 14.509 23.873 1.00 42.88 264 LEU A CA 1
ATOM 2122 C C . LEU A 1 264 ? -14.991 13.274 23.605 1.00 42.88 264 LEU A C 1
ATOM 2124 O O . LEU A 1 264 ? -16.196 13.330 23.821 1.00 42.88 264 LEU A O 1
ATOM 2128 N N . LEU A 1 265 ? -14.411 12.167 23.124 1.00 39.31 265 LEU A N 1
ATOM 2129 C CA . LEU A 1 265 ? -15.106 10.892 22.877 1.00 39.31 265 LEU A CA 1
ATOM 2130 C C . LEU A 1 265 ? -15.040 9.937 24.091 1.00 39.31 265 LEU A C 1
ATOM 2132 O O . LEU A 1 265 ? -14.942 8.721 23.910 1.00 39.31 265 LEU A O 1
ATOM 2136 N N . VAL A 1 266 ? -15.029 10.482 25.312 1.00 36.78 266 VAL A N 1
ATOM 2137 C CA . VAL A 1 266 ? -15.071 9.730 26.583 1.00 36.78 266 VAL A CA 1
ATOM 2138 C C . VAL A 1 266 ? -16.476 9.769 27.160 1.00 36.78 266 VAL A C 1
ATOM 2140 O O . VAL A 1 266 ? -17.033 10.884 27.248 1.00 36.78 266 VAL A O 1
#